Protein AF-A0A642UDI9-F1 (afdb_monomer_lite)

Radius of gyration: 22.49 Å; chains: 1; bounding box: 49×36×68 Å

Secondary structure (DSSP, 8-state):
---HHHHHHHHHHHHHHHHSHHHHHHHHT-SSHHHHHHHHHHHHHHHHHHHHHHHHHHH-----HHHHHHHHHHHHHT-TTS-HHHHHHHHHHHHHHHHHHHHHHHHHHHHHHHHHH---HHHHHHHHHHHHHHHHHHHHHHHHHHHHHHHT-TT--HHHHHHHHHHHHHHHHHHHHHHHHHHHHHHHHHHHHHHT-SS-HHHHHHHHHHHHHHHHHH-GGGHHHHTTS---

Foldseek 3Di:
DDDPVVVVVLVVLLVLLCPDPLNVVLLVPDDDPVQSVLLSVLLSVLSVLLVVVVVCLVPDPQPDLLNLLVVLLVVQVPDPQFDPVLSVLSVVLSVVLVVLVVVLVVLLVVLLVVLVVDPDPVVNLVSLVVNVVVSLVSLVVSLVSSLVSVVPGPPDDPVSNVVSVVSSVSNNCGNVVVLVVSLVVSVVVLCVSCVPDPDPSVSSVSSLVSSLVSVCVVDVVSSNSSSSRPPD

Structure (mmCIF, N/CA/C/O backbone):
data_AF-A0A642UDI9-F1
#
_entry.id   AF-A0A642UDI9-F1
#
loop_
_atom_site.group_PDB
_atom_site.id
_atom_site.type_symbol
_atom_site.label_atom_id
_atom_site.label_alt_id
_atom_site.label_comp_id
_atom_site.label_asym_id
_atom_site.label_entity_id
_atom_site.label_seq_id
_atom_site.pdbx_PDB_ins_code
_atom_site.Cartn_x
_atom_site.Cartn_y
_atom_site.Cartn_z
_atom_site.occupancy
_atom_site.B_iso_or_equiv
_atom_site.auth_seq_id
_atom_site.auth_comp_id
_atom_site.auth_asym_id
_atom_site.auth_atom_id
_atom_site.pdbx_PDB_model_num
ATOM 1 N N . MET A 1 1 ? -10.604 20.502 -16.368 1.00 31.02 1 MET A N 1
ATOM 2 C CA . MET A 1 1 ? -9.529 21.416 -16.799 1.00 31.02 1 MET A CA 1
ATOM 3 C C . MET A 1 1 ? -8.329 21.028 -15.960 1.00 31.02 1 MET A C 1
ATOM 5 O O . MET A 1 1 ? -8.471 21.032 -14.749 1.00 31.02 1 MET A O 1
ATOM 9 N N . SER A 1 2 ? -7.263 20.523 -16.577 1.00 31.23 2 SER A N 1
ATOM 10 C CA . SER A 1 2 ? -6.043 20.100 -15.875 1.00 31.23 2 SER A CA 1
ATOM 11 C C . SER A 1 2 ? -5.094 21.294 -15.820 1.00 31.23 2 SER A C 1
ATOM 13 O O . SER A 1 2 ? -4.893 21.930 -16.856 1.00 31.23 2 SER A O 1
ATOM 15 N N . ASP A 1 3 ? -4.584 21.627 -14.636 1.00 29.89 3 ASP A N 1
ATOM 16 C CA . ASP A 1 3 ? -3.747 22.808 -14.431 1.00 29.89 3 ASP A CA 1
ATOM 17 C C . ASP A 1 3 ? -2.405 22.704 -15.189 1.00 29.89 3 ASP A C 1
ATOM 19 O O . ASP A 1 3 ? -1.786 21.638 -15.228 1.00 29.89 3 ASP A O 1
ATOM 23 N N . PRO A 1 4 ? -1.934 23.799 -15.814 1.00 33.69 4 PRO A N 1
ATOM 24 C CA . PRO A 1 4 ? -0.726 23.805 -16.642 1.00 33.69 4 PRO A CA 1
ATOM 25 C C . PRO A 1 4 ? 0.580 23.651 -15.842 1.00 33.69 4 PRO A C 1
ATOM 27 O O . PRO A 1 4 ? 1.592 23.258 -16.424 1.00 33.69 4 PRO A O 1
ATOM 30 N N . GLU A 1 5 ? 0.577 23.896 -14.529 1.00 33.84 5 GLU A N 1
ATOM 31 C CA . GLU A 1 5 ? 1.774 23.775 -13.678 1.00 33.84 5 GLU A CA 1
ATOM 32 C C . GLU A 1 5 ? 2.182 22.313 -13.415 1.00 33.84 5 GLU A C 1
ATOM 34 O O . GLU A 1 5 ? 3.372 22.011 -13.332 1.00 33.84 5 GLU A O 1
ATOM 39 N N . ASP A 1 6 ? 1.222 21.385 -13.420 1.00 40.16 6 ASP A N 1
ATOM 40 C CA . ASP A 1 6 ? 1.450 19.950 -13.185 1.00 40.16 6 ASP A CA 1
ATOM 41 C C . ASP A 1 6 ? 2.165 19.273 -14.375 1.00 40.16 6 ASP A C 1
ATOM 43 O O . ASP A 1 6 ? 2.941 18.323 -14.248 1.00 40.16 6 ASP A O 1
ATOM 47 N N . SER A 1 7 ? 1.967 19.826 -15.576 1.00 38.44 7 SER A N 1
ATOM 48 C CA . SER A 1 7 ? 2.579 19.320 -16.807 1.00 38.44 7 SER A CA 1
ATOM 49 C C . SER A 1 7 ? 4.089 19.594 -16.895 1.00 38.44 7 SER A C 1
ATOM 51 O O . SER A 1 7 ? 4.820 18.806 -17.493 1.00 38.44 7 SER A O 1
ATOM 53 N N . GLY A 1 8 ? 4.586 20.664 -16.263 1.00 36.41 8 GLY A N 1
ATOM 54 C CA . GLY A 1 8 ? 5.998 21.062 -16.333 1.00 36.41 8 GLY A CA 1
ATOM 55 C C . GLY A 1 8 ? 6.935 20.159 -15.523 1.00 36.41 8 GLY A C 1
ATOM 56 O O . GLY A 1 8 ? 8.040 19.846 -15.971 1.00 36.41 8 GLY A O 1
ATOM 57 N N . VAL A 1 9 ? 6.481 19.685 -14.359 1.00 45.06 9 VAL A N 1
ATOM 58 C CA . VAL A 1 9 ? 7.252 18.784 -13.483 1.00 45.06 9 VAL A CA 1
ATOM 59 C C . VAL A 1 9 ? 7.288 17.362 -14.055 1.00 45.06 9 VAL A C 1
ATOM 61 O O . VAL A 1 9 ? 8.350 16.737 -14.093 1.00 45.06 9 VAL A O 1
ATOM 64 N N . LEU A 1 10 ? 6.165 16.884 -14.604 1.00 46.41 10 LEU A N 1
ATOM 65 C CA . LEU A 1 10 ? 6.051 15.570 -15.252 1.00 46.41 10 LEU A CA 1
ATOM 66 C C . LEU A 1 10 ? 6.920 15.446 -16.518 1.00 46.41 10 LEU A C 1
ATOM 68 O O . LEU A 1 10 ? 7.561 14.414 -16.746 1.00 46.41 10 LEU A O 1
ATOM 72 N N . VAL A 1 11 ? 6.987 16.509 -17.327 1.00 51.88 11 VAL A N 1
ATOM 73 C CA . VAL A 1 11 ? 7.859 16.579 -18.515 1.00 51.88 11 VAL A CA 1
ATOM 74 C C . VAL A 1 11 ? 9.337 16.635 -18.110 1.00 51.88 11 VAL A C 1
ATOM 76 O O . VAL A 1 11 ? 10.177 16.005 -18.750 1.00 51.88 11 VAL A O 1
ATOM 79 N N . SER A 1 12 ? 9.661 17.314 -17.006 1.00 56.53 12 SER A N 1
ATOM 80 C CA . SER A 1 12 ? 11.024 17.378 -16.468 1.00 56.53 12 SER A CA 1
ATOM 81 C C . SER A 1 12 ? 11.513 16.008 -15.974 1.00 56.53 12 SER A C 1
ATOM 83 O O . SER A 1 12 ? 12.538 15.516 -16.442 1.00 56.53 12 SER A O 1
ATOM 85 N N . ALA A 1 13 ? 10.753 15.316 -15.121 1.00 57.09 13 ALA A N 1
ATOM 86 C CA . ALA A 1 13 ? 11.142 14.020 -14.550 1.00 57.09 13 ALA A CA 1
ATOM 87 C C . ALA A 1 13 ? 11.190 12.863 -15.567 1.00 57.09 13 ALA A C 1
ATOM 89 O O . ALA A 1 13 ? 12.112 12.044 -15.541 1.00 57.09 13 ALA A O 1
ATOM 90 N N . SER A 1 14 ? 10.259 12.824 -16.523 1.00 62.69 14 SER A N 1
ATOM 91 C CA . SER A 1 14 ? 10.334 11.875 -17.643 1.00 62.69 14 SER A CA 1
ATOM 92 C C . SER A 1 14 ? 11.561 12.129 -18.526 1.00 62.69 14 SER A C 1
ATOM 94 O O . SER A 1 14 ? 12.219 11.176 -18.950 1.00 62.69 14 SER A O 1
ATOM 96 N N . SER A 1 15 ? 11.945 13.395 -18.731 1.00 68.12 15 SER A N 1
ATOM 97 C CA . SER A 1 15 ? 13.178 13.735 -19.443 1.00 68.12 15 SER A CA 1
ATOM 98 C C . SER A 1 15 ? 14.439 13.269 -18.703 1.00 68.12 15 SER A C 1
ATOM 100 O O . SER A 1 15 ? 15.374 12.808 -19.355 1.00 68.12 15 SER A O 1
ATOM 102 N N . PHE A 1 16 ? 14.461 13.281 -17.364 1.00 72.88 16 PHE A N 1
ATOM 103 C CA . PHE A 1 16 ? 15.574 12.728 -16.575 1.00 72.88 16 PHE A CA 1
ATOM 104 C C . PHE A 1 16 ? 15.729 11.215 -16.769 1.00 72.88 16 PHE A C 1
ATOM 106 O O . PHE A 1 16 ? 16.846 10.738 -16.963 1.00 72.88 16 PHE A O 1
ATOM 113 N N . ILE A 1 17 ? 14.622 10.464 -16.789 1.00 74.31 17 ILE A N 1
ATOM 114 C CA . ILE A 1 17 ? 14.634 9.020 -17.078 1.00 74.31 17 ILE A CA 1
ATOM 115 C C . ILE A 1 17 ? 15.192 8.772 -18.478 1.00 74.31 17 ILE A C 1
ATOM 117 O O . ILE A 1 17 ? 16.127 7.984 -18.635 1.00 74.31 17 ILE A O 1
ATOM 121 N N . ILE A 1 18 ? 14.655 9.475 -19.480 1.00 80.06 18 ILE A N 1
ATOM 122 C CA . ILE A 1 18 ? 15.046 9.313 -20.884 1.00 80.06 18 ILE A CA 1
ATOM 123 C C . ILE A 1 18 ? 16.528 9.651 -21.073 1.00 80.06 18 ILE A C 1
ATOM 125 O O . ILE A 1 18 ? 17.233 8.931 -21.773 1.00 80.06 18 ILE A O 1
ATOM 129 N N . ASN A 1 19 ? 17.023 10.703 -20.423 1.00 80.62 19 ASN A N 1
ATOM 130 C CA . ASN A 1 19 ? 18.413 11.146 -20.531 1.00 80.62 19 ASN A CA 1
ATOM 131 C C . ASN A 1 19 ? 19.381 10.377 -19.617 1.00 80.62 19 ASN A C 1
ATOM 133 O O . ASN A 1 19 ? 20.588 10.619 -19.674 1.00 80.62 19 ASN A O 1
ATOM 137 N N . SER A 1 20 ? 18.893 9.450 -18.786 1.00 79.94 20 SER A N 1
ATOM 138 C CA . SER A 1 20 ? 19.757 8.687 -17.886 1.00 79.94 20 SER A CA 1
ATOM 139 C C . SER A 1 20 ? 20.728 7.781 -18.664 1.00 79.94 20 SER A C 1
ATOM 141 O O . SER A 1 20 ? 20.352 7.199 -19.690 1.00 79.94 20 SER A O 1
ATOM 143 N N . PRO A 1 21 ? 21.971 7.583 -18.180 1.00 78.69 21 PRO A N 1
ATOM 144 C CA . PRO A 1 21 ? 22.960 6.754 -18.872 1.00 78.69 21 PRO A CA 1
ATOM 145 C C . PRO A 1 21 ? 22.486 5.319 -19.135 1.00 78.69 21 PRO A C 1
ATOM 147 O O . PRO A 1 21 ? 22.788 4.742 -20.178 1.00 78.69 21 PRO A O 1
ATOM 150 N N . ASN A 1 22 ? 21.729 4.737 -18.202 1.00 78.06 22 ASN A N 1
ATOM 151 C CA . ASN A 1 22 ? 21.207 3.378 -18.341 1.00 78.06 22 ASN A CA 1
ATOM 152 C C . ASN A 1 22 ? 20.079 3.303 -19.378 1.00 78.06 22 ASN A C 1
ATOM 154 O O . ASN A 1 22 ? 20.021 2.338 -20.140 1.00 78.06 22 ASN A O 1
ATOM 158 N N . PHE A 1 23 ? 19.230 4.331 -19.472 1.00 84.50 23 PHE A N 1
ATOM 159 C CA . PHE A 1 23 ? 18.182 4.370 -20.488 1.00 84.50 23 PHE A CA 1
ATOM 160 C C . PHE A 1 23 ? 18.752 4.628 -21.887 1.00 84.50 23 PHE A C 1
ATOM 162 O O . PHE A 1 23 ? 18.333 3.989 -22.847 1.00 84.50 23 PHE A O 1
ATOM 169 N N . GLN A 1 24 ? 19.775 5.476 -22.014 1.00 88.69 24 GLN A N 1
ATOM 170 C CA . GLN A 1 24 ? 20.475 5.681 -23.288 1.00 88.69 24 GLN A CA 1
ATOM 171 C C . GLN A 1 24 ? 21.124 4.383 -23.796 1.00 88.69 24 GLN A C 1
ATOM 173 O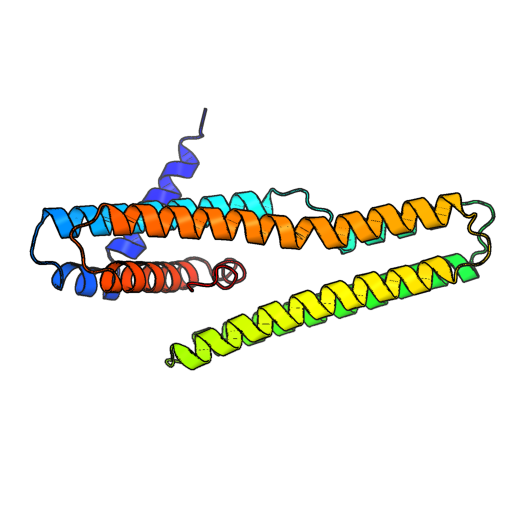 O . GLN A 1 24 ? 20.915 4.003 -24.948 1.00 88.69 24 GLN A O 1
ATOM 178 N N . LYS A 1 25 ? 21.783 3.619 -22.912 1.00 87.50 25 LYS A N 1
ATOM 179 C CA . LYS A 1 25 ? 22.292 2.271 -23.235 1.00 87.50 25 LYS A CA 1
ATOM 180 C C . LYS A 1 25 ? 21.188 1.303 -23.659 1.00 87.50 25 LYS A C 1
ATOM 182 O O . LYS A 1 25 ? 21.435 0.421 -24.475 1.00 87.50 25 LYS A O 1
ATOM 187 N N . LEU A 1 26 ? 19.979 1.425 -23.109 1.00 86.62 26 LEU A N 1
ATOM 188 C CA . LEU A 1 26 ? 18.833 0.627 -23.545 1.00 86.62 26 LEU A CA 1
ATOM 189 C C . LEU A 1 26 ? 18.389 1.016 -24.963 1.00 86.62 26 LEU A C 1
ATOM 191 O O . LEU A 1 26 ? 18.153 0.131 -25.783 1.00 86.62 26 LEU A O 1
ATOM 195 N N . LEU A 1 27 ? 18.326 2.314 -25.276 1.00 90.44 27 LEU A N 1
ATOM 196 C CA . LEU A 1 27 ? 17.969 2.805 -26.613 1.00 90.44 27 LEU A CA 1
ATOM 197 C C . LEU A 1 27 ? 18.984 2.387 -27.685 1.00 90.44 27 LEU A C 1
ATOM 199 O O . LEU A 1 27 ? 18.602 2.155 -28.831 1.00 90.44 27 LEU A O 1
ATOM 203 N N . GLU A 1 28 ? 20.262 2.259 -27.331 1.00 91.19 28 GLU A N 1
ATOM 204 C CA . GLU A 1 28 ? 21.310 1.756 -28.228 1.00 91.19 28 GLU A CA 1
ATOM 205 C C . GLU A 1 28 ? 21.087 0.300 -28.664 1.00 91.19 28 GLU A C 1
ATOM 207 O O . GLU A 1 28 ? 21.493 -0.063 -29.766 1.00 91.19 28 GLU A O 1
ATOM 212 N N . LYS A 1 29 ? 20.394 -0.514 -27.852 1.00 90.31 29 LYS A N 1
ATOM 213 C CA . LYS A 1 29 ? 20.064 -1.918 -28.167 1.00 90.31 29 LYS A CA 1
ATOM 214 C C . LYS A 1 29 ? 18.906 -2.069 -29.162 1.00 90.31 29 LYS A C 1
ATOM 216 O O . LYS A 1 29 ? 18.574 -3.199 -29.514 1.00 90.31 29 LYS A O 1
ATOM 221 N N . LEU A 1 30 ? 18.245 -0.976 -29.549 1.00 91.00 30 LEU A N 1
ATOM 222 C CA . LEU A 1 30 ? 17.084 -0.989 -30.440 1.00 91.00 30 LEU A CA 1
ATOM 223 C C . LEU A 1 30 ? 17.504 -0.676 -31.880 1.00 91.00 30 LEU A C 1
ATOM 225 O O . LEU A 1 30 ? 18.186 0.314 -32.145 1.00 91.00 30 LEU A O 1
ATOM 229 N N . ASP A 1 31 ? 17.056 -1.493 -32.827 1.00 89.00 31 ASP A N 1
ATOM 230 C CA . ASP A 1 31 ? 17.574 -1.498 -34.201 1.00 89.00 31 ASP A CA 1
ATOM 231 C C . ASP A 1 31 ? 17.066 -0.323 -35.047 1.00 89.00 31 ASP A C 1
ATOM 233 O O . ASP A 1 31 ? 17.732 0.113 -35.984 1.00 89.00 31 ASP A O 1
ATOM 237 N N . THR A 1 32 ? 15.889 0.216 -34.718 1.00 91.69 32 THR A N 1
ATOM 238 C CA . THR A 1 32 ? 15.212 1.240 -35.531 1.00 91.69 32 THR A CA 1
ATOM 239 C C . THR A 1 32 ? 14.910 2.509 -34.745 1.00 91.69 32 THR A C 1
ATOM 241 O O . THR A 1 32 ? 14.804 2.506 -33.515 1.00 91.69 32 THR A O 1
ATOM 244 N N . LYS A 1 33 ? 14.758 3.624 -35.466 1.00 89.81 33 LYS A N 1
ATOM 245 C CA . LYS A 1 33 ? 14.370 4.908 -34.872 1.00 89.81 33 LYS A CA 1
ATOM 246 C C . LYS A 1 33 ? 12.960 4.830 -34.289 1.00 89.81 33 LYS A C 1
ATOM 248 O O . LYS A 1 33 ? 12.716 5.378 -33.219 1.00 89.81 33 LYS A O 1
ATOM 253 N N . GLU A 1 34 ? 12.072 4.106 -34.958 1.00 90.56 34 GLU A N 1
ATOM 254 C CA . GLU A 1 34 ? 10.688 3.879 -34.558 1.00 90.56 34 GLU A CA 1
ATOM 255 C C . GLU A 1 34 ? 10.625 3.129 -33.220 1.00 90.56 34 GLU A C 1
ATOM 257 O O . GLU A 1 34 ? 9.948 3.583 -32.303 1.00 90.56 34 GLU A O 1
ATOM 262 N N . GLN A 1 35 ? 11.416 2.062 -33.047 1.00 90.69 35 GLN A N 1
ATOM 263 C CA . GLN A 1 35 ? 11.511 1.347 -31.766 1.00 90.69 35 GLN A CA 1
ATOM 264 C C . GLN A 1 35 ? 12.056 2.236 -30.641 1.00 90.69 35 GLN A C 1
ATOM 266 O O . GLN A 1 35 ? 11.578 2.174 -29.511 1.00 90.69 35 GLN A O 1
ATOM 271 N N . ARG A 1 36 ? 13.056 3.084 -30.923 1.00 91.75 36 ARG A N 1
ATOM 272 C CA . ARG A 1 36 ? 13.588 4.025 -29.921 1.00 91.75 36 ARG A CA 1
ATOM 273 C C . ARG A 1 36 ? 12.537 5.050 -29.507 1.00 91.75 36 ARG A C 1
ATOM 275 O O . ARG A 1 36 ? 12.404 5.324 -28.320 1.00 91.75 36 ARG A O 1
ATOM 282 N N . GLN A 1 37 ? 11.775 5.584 -30.461 1.00 89.81 37 GLN A N 1
ATOM 283 C CA . GLN A 1 37 ? 10.675 6.512 -30.185 1.00 89.81 37 GLN A CA 1
ATOM 284 C C . GLN A 1 37 ? 9.561 5.848 -29.371 1.00 89.81 37 GLN A C 1
ATOM 286 O O . GLN A 1 37 ? 9.093 6.424 -28.394 1.00 89.81 37 GLN A O 1
ATOM 291 N N . GLU A 1 38 ? 9.185 4.622 -29.724 1.00 90.38 38 GLU A N 1
ATOM 292 C CA . GLU A 1 38 ? 8.199 3.836 -28.985 1.00 90.38 38 GLU A CA 1
ATOM 293 C C . GLU A 1 38 ? 8.666 3.539 -27.550 1.00 90.38 38 GLU A C 1
ATOM 295 O O . GLU A 1 38 ? 7.888 3.681 -26.610 1.00 90.38 38 GLU A O 1
ATOM 300 N N . MET A 1 39 ? 9.950 3.220 -27.349 1.00 91.38 39 MET A N 1
ATOM 301 C CA . MET A 1 39 ? 10.522 2.996 -26.016 1.00 91.38 39 MET A CA 1
ATOM 302 C C . MET A 1 39 ? 10.572 4.277 -25.170 1.00 91.38 39 MET A C 1
ATOM 304 O O . MET A 1 39 ? 10.279 4.243 -23.975 1.00 91.38 39 MET A O 1
ATOM 308 N N . VAL A 1 40 ? 10.903 5.419 -25.780 1.00 89.81 40 VAL A N 1
ATOM 309 C CA . VAL A 1 40 ? 10.845 6.733 -25.120 1.00 89.81 40 VAL A CA 1
ATOM 310 C C . VAL A 1 40 ? 9.412 7.061 -24.695 1.00 89.81 40 VAL A C 1
ATOM 312 O O . VAL A 1 40 ? 9.188 7.436 -23.544 1.00 89.81 40 VAL A O 1
ATOM 315 N N . GLN A 1 41 ? 8.439 6.861 -25.589 1.00 88.62 41 GLN A N 1
ATOM 316 C CA . GLN A 1 41 ? 7.026 7.076 -25.279 1.00 88.62 41 GLN A CA 1
ATOM 317 C C . GLN A 1 41 ? 6.553 6.139 -24.164 1.00 88.62 41 GLN A C 1
ATOM 319 O O . GLN A 1 41 ? 5.867 6.571 -23.242 1.00 88.62 41 GLN A O 1
ATOM 324 N N . PHE A 1 42 ? 6.965 4.871 -24.202 1.00 89.44 42 PHE A N 1
ATOM 325 C CA . PHE A 1 42 ? 6.665 3.910 -23.150 1.00 89.44 42 PHE A CA 1
ATOM 326 C C . PHE A 1 42 ? 7.214 4.355 -21.789 1.00 89.44 42 PHE A C 1
ATOM 328 O O . PHE A 1 42 ? 6.484 4.306 -20.802 1.00 89.44 42 PHE A O 1
ATOM 335 N N . ALA A 1 43 ? 8.469 4.806 -21.716 1.00 85.00 43 ALA A N 1
ATOM 336 C CA . ALA A 1 43 ? 9.063 5.269 -20.463 1.00 85.00 43 ALA A CA 1
ATOM 337 C C . ALA A 1 43 ? 8.343 6.502 -19.901 1.00 85.00 43 ALA A C 1
ATOM 339 O O . ALA A 1 43 ? 8.072 6.555 -18.700 1.00 85.00 43 ALA A O 1
ATOM 340 N N . HIS A 1 44 ? 7.969 7.442 -20.773 1.00 85.38 44 HIS A N 1
ATOM 341 C CA . HIS A 1 44 ? 7.139 8.585 -20.406 1.00 85.38 44 HIS A CA 1
ATOM 342 C C . HIS A 1 44 ? 5.776 8.140 -19.851 1.00 85.38 44 HIS A C 1
ATOM 344 O O . HIS A 1 44 ? 5.414 8.503 -18.733 1.00 85.38 44 HIS A O 1
ATOM 350 N N . ASP A 1 45 ? 5.036 7.310 -20.587 1.00 85.62 45 ASP A N 1
ATOM 351 C CA . ASP A 1 45 ? 3.696 6.867 -20.187 1.00 85.62 45 ASP A CA 1
ATOM 352 C C . ASP A 1 45 ? 3.726 6.040 -18.901 1.00 85.62 45 ASP A C 1
ATOM 354 O O . ASP A 1 45 ? 2.865 6.190 -18.037 1.00 85.62 45 ASP A O 1
ATOM 358 N N . ASN A 1 46 ? 4.747 5.199 -18.746 1.00 83.50 46 ASN A N 1
ATOM 359 C CA . ASN A 1 46 ? 4.994 4.431 -17.536 1.00 83.50 46 ASN A CA 1
ATOM 360 C C . ASN A 1 46 ? 5.248 5.341 -16.327 1.00 83.50 46 ASN A C 1
ATOM 362 O O . ASN A 1 46 ? 4.722 5.083 -15.245 1.00 83.50 46 ASN A O 1
ATOM 366 N N . TYR A 1 47 ? 6.033 6.405 -16.501 1.00 80.25 47 TYR A N 1
ATOM 367 C CA . TYR A 1 47 ? 6.261 7.394 -15.453 1.00 80.25 47 TYR A CA 1
ATOM 368 C C . TYR A 1 47 ? 4.964 8.128 -15.085 1.00 80.25 47 TYR A C 1
ATOM 370 O O . TYR A 1 47 ? 4.589 8.144 -13.915 1.00 80.25 47 TYR A O 1
ATOM 378 N N . VAL A 1 48 ? 4.222 8.637 -16.075 1.00 80.50 48 VAL A N 1
ATOM 379 C CA . VAL A 1 48 ? 2.931 9.313 -15.853 1.00 80.50 48 VAL A CA 1
ATOM 380 C C . VAL A 1 48 ? 1.934 8.392 -15.151 1.00 80.50 48 VAL A C 1
ATOM 382 O O . VAL A 1 48 ? 1.250 8.822 -14.223 1.00 80.50 48 VAL A O 1
ATOM 385 N N . TYR A 1 49 ? 1.862 7.118 -15.550 1.00 80.75 49 TYR A N 1
ATOM 386 C CA . TYR A 1 49 ? 1.009 6.138 -14.883 1.00 80.75 49 TYR A CA 1
ATOM 387 C C . TYR A 1 49 ? 1.413 5.969 -13.417 1.00 80.75 49 TYR A C 1
ATOM 389 O O . TYR A 1 49 ? 0.550 5.990 -12.545 1.00 80.75 49 TYR A O 1
ATOM 397 N N . LYS A 1 50 ? 2.713 5.825 -13.126 1.00 74.25 50 LYS A N 1
ATOM 398 C CA . LYS A 1 50 ? 3.209 5.676 -11.751 1.00 74.25 50 LYS A CA 1
ATOM 399 C C . LYS A 1 50 ? 2.898 6.898 -10.889 1.00 74.25 50 LYS A C 1
ATOM 401 O O . LYS A 1 50 ? 2.439 6.708 -9.767 1.00 74.25 50 LYS A O 1
ATOM 406 N N . VAL A 1 51 ? 3.076 8.115 -11.405 1.00 72.44 51 VAL A N 1
ATOM 407 C CA . VAL A 1 51 ? 2.735 9.343 -10.667 1.00 72.44 51 VAL A CA 1
ATOM 408 C C . VAL A 1 51 ? 1.233 9.416 -10.398 1.00 72.44 51 VAL A C 1
ATOM 410 O O . VAL A 1 51 ? 0.825 9.560 -9.250 1.00 72.44 51 VAL A O 1
ATOM 413 N N . ARG A 1 52 ? 0.392 9.181 -11.413 1.00 75.69 52 ARG A N 1
ATOM 414 C CA . ARG A 1 52 ? -1.068 9.131 -11.224 1.00 75.69 52 ARG A CA 1
ATOM 415 C C . ARG A 1 52 ? -1.491 8.048 -10.247 1.00 75.69 52 ARG A C 1
ATOM 417 O O . ARG A 1 52 ? -2.404 8.261 -9.457 1.00 75.69 52 ARG A O 1
ATOM 424 N N . PHE A 1 53 ? -0.858 6.880 -10.290 1.00 72.00 53 PHE A N 1
ATOM 425 C CA . PHE A 1 53 ? -1.112 5.809 -9.334 1.00 72.00 53 PHE A CA 1
ATOM 426 C C . PHE A 1 53 ? -0.765 6.264 -7.914 1.00 72.00 53 PHE A C 1
ATOM 428 O O . PHE A 1 53 ? -1.586 6.101 -7.016 1.00 72.00 53 PHE A O 1
ATOM 435 N N . GLN A 1 54 ? 0.392 6.902 -7.717 1.00 65.75 54 GLN A N 1
ATOM 436 C CA . GLN A 1 54 ? 0.789 7.461 -6.423 1.00 65.75 54 GLN A CA 1
ATOM 437 C C . GLN A 1 54 ? -0.200 8.517 -5.929 1.00 65.75 54 GLN A C 1
ATOM 439 O O . GLN A 1 54 ? -0.613 8.462 -4.775 1.00 65.75 54 GLN A O 1
ATOM 444 N N . GLU A 1 55 ? -0.625 9.440 -6.787 1.00 68.25 55 GLU A N 1
ATOM 445 C CA . GLU A 1 55 ? -1.649 10.436 -6.464 1.00 68.25 55 GLU A CA 1
ATOM 446 C C . GLU A 1 55 ? -2.988 9.786 -6.141 1.00 68.25 55 GLU A C 1
ATOM 448 O O . GLU A 1 55 ? -3.633 10.167 -5.174 1.00 68.25 55 GLU A O 1
ATOM 453 N N . THR A 1 56 ? -3.401 8.772 -6.901 1.00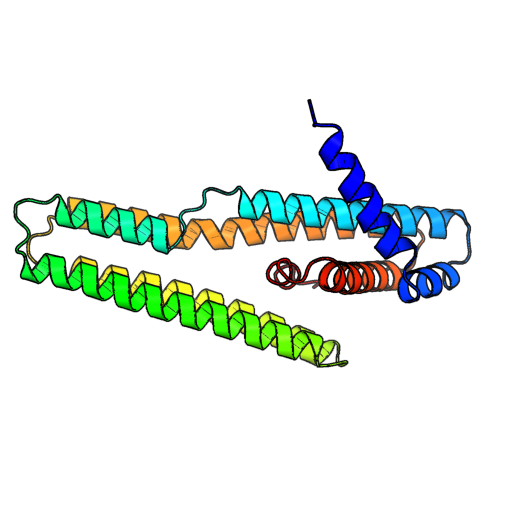 66.69 56 THR A N 1
ATOM 454 C CA . THR A 1 56 ? -4.661 8.064 -6.654 1.00 66.69 56 THR A CA 1
ATOM 455 C C . THR A 1 56 ? -4.600 7.324 -5.322 1.00 66.69 56 THR A C 1
ATOM 457 O O . THR A 1 56 ? -5.566 7.374 -4.573 1.00 66.69 56 THR A O 1
ATOM 460 N N . VAL A 1 57 ? -3.469 6.698 -4.976 1.00 62.47 57 VAL A N 1
ATOM 461 C CA . VAL A 1 57 ? -3.269 6.071 -3.660 1.00 62.47 57 VAL A CA 1
ATOM 462 C C . VAL A 1 57 ? -3.251 7.121 -2.544 1.00 62.47 57 VAL A C 1
ATOM 464 O O . VAL A 1 57 ? -3.923 6.930 -1.538 1.00 62.47 57 VAL A O 1
ATOM 467 N N . ARG A 1 58 ? -2.539 8.245 -2.720 1.00 60.12 58 ARG A N 1
ATOM 468 C CA . ARG A 1 58 ? -2.468 9.348 -1.739 1.00 60.12 58 ARG A CA 1
ATOM 469 C C . ARG A 1 58 ? -3.826 10.023 -1.517 1.00 60.12 58 ARG A C 1
ATOM 471 O O . ARG A 1 58 ? -4.156 10.366 -0.388 1.00 60.12 58 ARG A O 1
ATOM 478 N N . ASN A 1 59 ? -4.603 10.203 -2.583 1.00 58.31 59 ASN A N 1
ATOM 479 C CA . ASN A 1 59 ? -5.910 10.862 -2.566 1.00 58.31 59 ASN A CA 1
ATOM 480 C C . ASN A 1 59 ? -7.054 9.904 -2.231 1.00 58.31 59 ASN A C 1
ATOM 482 O O . ASN A 1 59 ? -8.183 10.351 -2.007 1.00 58.31 59 ASN A O 1
ATOM 486 N N . LYS A 1 60 ? -6.801 8.590 -2.199 1.00 60.25 60 LYS A N 1
ATOM 487 C CA . LYS A 1 60 ? -7.815 7.644 -1.769 1.00 60.25 60 LYS A CA 1
ATOM 488 C C . LYS A 1 60 ? -8.048 7.828 -0.279 1.00 60.25 60 LYS A C 1
ATOM 490 O O . LYS A 1 60 ? -7.216 7.494 0.556 1.00 60.25 60 LYS A O 1
ATOM 495 N N . THR A 1 61 ? -9.239 8.316 0.039 1.00 52.50 61 THR A N 1
ATOM 496 C CA . THR A 1 61 ? -9.846 8.292 1.373 1.00 52.50 61 THR A CA 1
ATOM 497 C C . THR A 1 61 ? -10.271 6.867 1.716 1.00 52.50 61 THR A C 1
ATOM 499 O O . THR A 1 61 ? -11.426 6.600 2.042 1.00 52.50 61 THR A O 1
ATOM 502 N N . ASP A 1 62 ? -9.350 5.912 1.583 1.00 54.91 62 ASP A N 1
ATOM 503 C CA . ASP A 1 62 ? -9.589 4.601 2.159 1.00 54.91 62 ASP A CA 1
ATOM 504 C C . ASP A 1 62 ? -9.708 4.748 3.674 1.00 54.91 62 ASP A C 1
ATOM 506 O O . ASP A 1 62 ? -9.105 5.660 4.252 1.00 54.91 62 ASP A O 1
ATOM 510 N N . PRO A 1 63 ? -10.470 3.860 4.332 1.00 58.62 63 PRO A N 1
ATOM 511 C CA . PRO A 1 63 ? -10.372 3.713 5.769 1.00 58.62 63 PRO A CA 1
ATOM 512 C C . PRO A 1 63 ? -8.903 3.417 6.081 1.00 58.62 63 PRO A C 1
ATOM 514 O O . PRO A 1 63 ? -8.406 2.323 5.830 1.00 58.62 63 PRO A O 1
ATOM 517 N N . ASP A 1 64 ? -8.175 4.425 6.546 1.00 72.69 64 ASP A N 1
ATOM 518 C CA . ASP A 1 64 ? -6.865 4.225 7.139 1.00 72.69 64 ASP A CA 1
ATOM 519 C C . ASP A 1 64 ? -7.070 3.546 8.495 1.00 72.69 64 ASP A C 1
ATOM 521 O O . ASP A 1 64 ? -8.089 3.766 9.168 1.00 72.69 64 ASP A O 1
ATOM 525 N N . ILE A 1 65 ? -6.110 2.709 8.893 1.00 75.38 65 ILE A N 1
ATOM 526 C CA . ILE A 1 65 ? -6.174 1.987 10.163 1.00 75.38 65 ILE A CA 1
ATOM 527 C C . ILE A 1 65 ? -6.354 3.005 11.291 1.00 75.38 65 ILE A C 1
ATOM 529 O O . ILE A 1 65 ? -7.310 2.894 12.052 1.00 75.38 65 ILE A O 1
ATOM 533 N N . MET A 1 66 ? -5.546 4.068 11.347 1.00 79.31 66 MET A N 1
ATOM 534 C CA . MET A 1 66 ? -5.653 5.054 12.425 1.00 79.31 66 MET A CA 1
ATOM 535 C C . MET A 1 66 ? -6.962 5.827 12.374 1.00 79.31 66 MET A C 1
ATOM 537 O O . MET A 1 66 ? -7.609 5.964 13.407 1.00 79.31 66 MET A O 1
ATOM 541 N N . SER A 1 67 ? -7.405 6.271 11.196 1.00 81.12 67 SER A N 1
ATOM 542 C CA . SER A 1 67 ? -8.695 6.968 11.059 1.00 81.12 67 SER A CA 1
ATOM 543 C C . SER A 1 67 ? -9.878 6.112 11.540 1.00 81.12 67 SER A C 1
ATOM 545 O O . SER A 1 67 ? -10.752 6.581 12.283 1.00 81.12 67 SER A O 1
ATOM 547 N N . THR A 1 68 ? -9.874 4.826 11.181 1.00 83.94 68 THR A N 1
ATOM 548 C CA . THR A 1 68 ? -10.890 3.861 11.614 1.00 83.94 68 THR A CA 1
ATOM 549 C C . THR A 1 68 ? -10.829 3.668 13.127 1.00 83.94 68 THR A C 1
ATOM 551 O O . THR A 1 68 ? -11.852 3.774 13.802 1.00 83.94 68 THR A O 1
ATOM 554 N N . LEU A 1 69 ? -9.634 3.476 13.689 1.00 82.88 69 LEU A N 1
ATOM 555 C CA . LEU A 1 69 ? -9.443 3.320 15.131 1.00 82.88 69 LEU A CA 1
ATOM 556 C C . LEU A 1 69 ? -9.846 4.569 15.918 1.00 82.88 69 LEU A C 1
ATOM 558 O O . LEU A 1 69 ? -10.527 4.448 16.934 1.00 82.88 69 LEU A O 1
ATOM 562 N N . THR A 1 70 ? -9.508 5.769 15.440 1.00 85.44 70 THR A N 1
ATOM 563 C CA . THR A 1 70 ? -9.950 7.036 16.037 1.00 85.44 70 THR A CA 1
ATOM 564 C C . THR A 1 70 ? -11.475 7.115 16.064 1.00 85.44 70 THR A C 1
ATOM 566 O O . THR A 1 70 ? -12.050 7.459 17.098 1.00 85.44 70 THR A O 1
ATOM 569 N N . THR A 1 71 ? -12.138 6.740 14.966 1.00 87.69 71 THR A N 1
ATOM 570 C CA . THR A 1 71 ? -13.606 6.714 14.877 1.00 87.69 71 THR A CA 1
ATOM 571 C C . THR A 1 71 ? -14.208 5.748 15.900 1.00 87.69 71 THR A C 1
ATOM 573 O O . THR A 1 71 ? -15.162 6.099 16.594 1.00 87.69 71 THR A O 1
ATOM 576 N N . LEU A 1 72 ? -13.632 4.552 16.049 1.00 88.06 72 LEU A N 1
ATOM 577 C CA . LEU A 1 72 ? -14.091 3.556 17.021 1.00 88.06 72 LEU A CA 1
ATOM 578 C C . LEU A 1 72 ? -13.889 4.024 18.468 1.00 88.06 72 LEU A C 1
ATOM 580 O O . LEU A 1 72 ? -14.805 3.906 19.280 1.00 88.06 72 LEU A O 1
ATOM 584 N N . VAL A 1 73 ? -12.734 4.617 18.789 1.00 87.69 73 VAL A N 1
ATOM 585 C CA . VAL A 1 73 ? -12.460 5.203 20.113 1.00 87.69 73 VAL A CA 1
ATOM 586 C C . VAL A 1 73 ? -13.477 6.299 20.439 1.00 87.69 73 VAL A C 1
ATOM 588 O O . VAL A 1 73 ? -14.049 6.310 21.530 1.00 87.69 73 VAL A O 1
ATOM 591 N N . GLN A 1 74 ? -13.737 7.212 19.499 1.00 88.31 74 GLN A N 1
ATOM 592 C CA . GLN A 1 74 ? -14.719 8.288 19.672 1.00 88.31 74 GLN A CA 1
ATOM 593 C C . GLN A 1 74 ? -16.134 7.739 19.872 1.00 88.31 74 GLN A C 1
ATOM 595 O O . GLN A 1 74 ? -16.845 8.190 20.772 1.00 88.31 74 GLN A O 1
ATOM 600 N N . TYR A 1 75 ? -16.521 6.736 19.082 1.00 88.69 75 TYR A N 1
ATOM 601 C CA . TYR A 1 75 ? -17.813 6.070 19.198 1.00 88.69 75 TYR A CA 1
ATOM 602 C C . TYR A 1 75 ? -18.001 5.425 20.577 1.00 88.69 75 TYR A C 1
ATOM 604 O O . TYR A 1 75 ? -18.983 5.712 21.261 1.00 88.69 75 TYR A O 1
ATOM 612 N N . VAL A 1 76 ? -17.030 4.623 21.029 1.00 86.81 76 VAL A N 1
ATOM 613 C CA . VAL A 1 76 ? -17.058 3.961 22.344 1.00 86.81 76 VAL A CA 1
ATOM 614 C C . VAL A 1 76 ? -17.115 4.987 23.481 1.00 86.81 76 VAL A C 1
ATOM 616 O O . VAL A 1 76 ? -17.923 4.852 24.402 1.00 86.81 76 VAL A O 1
ATOM 619 N N . ASN A 1 77 ? -16.319 6.056 23.403 1.00 86.06 77 ASN A N 1
ATOM 620 C CA . ASN A 1 77 ? -16.316 7.129 24.402 1.00 86.06 77 ASN A CA 1
ATOM 621 C C . ASN A 1 77 ? -17.646 7.893 24.477 1.00 86.06 77 ASN A C 1
ATOM 623 O O . ASN A 1 77 ? -17.999 8.398 25.546 1.00 86.06 77 ASN A O 1
ATOM 627 N N . GLY A 1 78 ? -18.393 7.952 23.371 1.00 86.06 78 GLY A N 1
ATOM 628 C CA . GLY A 1 78 ? -19.714 8.571 23.296 1.00 86.06 78 GLY A CA 1
ATOM 629 C C . GLY A 1 78 ? -20.828 7.774 23.981 1.00 86.06 78 GLY A C 1
ATOM 630 O O . GLY A 1 78 ? -21.912 8.316 24.190 1.00 86.06 78 GLY A O 1
ATOM 631 N N . ILE A 1 79 ? -20.594 6.512 24.365 1.00 88.56 79 ILE A N 1
ATOM 632 C CA . ILE A 1 79 ? -21.621 5.659 24.977 1.00 88.56 79 ILE A CA 1
ATOM 633 C C . ILE A 1 79 ? -21.696 5.928 26.496 1.00 88.56 79 ILE A C 1
ATOM 635 O O . ILE A 1 79 ? -20.753 5.614 27.235 1.00 88.56 79 ILE A O 1
ATOM 639 N N . PRO A 1 80 ? -22.832 6.436 27.027 1.00 83.31 80 PRO A N 1
ATOM 640 C CA . PRO A 1 80 ? -22.931 6.842 28.435 1.00 83.31 80 PRO A CA 1
ATOM 641 C C . PRO A 1 80 ? -22.791 5.694 29.442 1.00 83.31 80 PRO A C 1
ATOM 643 O O . PRO A 1 80 ? -22.364 5.911 30.569 1.00 83.31 80 PRO A O 1
ATOM 646 N N . LYS A 1 81 ? -23.159 4.468 29.045 1.00 85.06 81 LYS A N 1
ATOM 647 C CA . LYS A 1 81 ? -23.163 3.278 29.917 1.00 85.06 81 LYS A CA 1
ATOM 648 C C . LYS A 1 81 ? -21.794 2.604 30.059 1.00 85.06 81 LYS A C 1
ATOM 650 O O . LYS A 1 81 ? -21.662 1.695 30.875 1.00 85.06 81 LYS A O 1
ATOM 655 N N . ILE A 1 82 ? -20.798 3.020 29.277 1.00 86.94 82 ILE A N 1
ATOM 656 C CA . ILE A 1 82 ? -19.447 2.455 29.338 1.00 86.94 82 ILE A CA 1
ATOM 657 C C . ILE A 1 82 ? -18.660 3.174 30.425 1.00 86.94 82 ILE A C 1
ATOM 659 O O . ILE A 1 82 ? -18.536 4.401 30.407 1.00 86.94 82 ILE A O 1
ATOM 663 N N . LYS A 1 83 ? -18.125 2.393 31.363 1.00 88.75 83 LYS A N 1
ATOM 664 C CA . LYS A 1 83 ? -17.348 2.909 32.489 1.00 88.75 83 LYS A CA 1
ATOM 665 C C . LYS A 1 83 ? -15.975 3.435 32.038 1.00 88.75 83 LYS A C 1
ATOM 667 O O . LYS A 1 83 ? -15.460 2.976 31.017 1.00 88.75 83 LYS A O 1
ATOM 672 N N . PRO A 1 84 ? -15.350 4.357 32.790 1.00 87.81 84 PRO A N 1
ATOM 673 C CA . PRO A 1 84 ? -14.027 4.884 32.455 1.00 87.81 84 PRO A CA 1
ATOM 674 C C . PRO A 1 84 ? -12.949 3.809 32.269 1.00 87.81 84 PRO A C 1
ATOM 676 O O . PRO A 1 84 ? -12.122 3.938 31.370 1.00 87.81 84 PRO A O 1
ATOM 679 N N . GLU A 1 85 ? -12.975 2.730 33.057 1.00 89.00 85 GLU A N 1
ATOM 680 C CA . GLU A 1 85 ? -11.980 1.651 32.966 1.00 89.00 85 GLU A CA 1
ATOM 681 C C . GLU A 1 85 ? -12.086 0.896 31.635 1.00 89.00 85 GLU A C 1
ATOM 683 O O . GLU A 1 85 ? -11.086 0.530 31.026 1.00 89.00 85 GLU A O 1
ATOM 688 N N . GLU A 1 86 ? -13.309 0.716 31.144 1.00 87.62 86 GLU A N 1
ATOM 689 C CA . GLU A 1 86 ? -13.576 0.078 29.859 1.00 87.62 86 GLU A CA 1
ATOM 690 C C . GLU A 1 86 ? -13.183 0.981 28.678 1.00 87.62 86 GLU A C 1
ATOM 692 O O . GLU A 1 86 ? -12.643 0.510 27.679 1.00 87.62 86 GLU A O 1
ATOM 697 N N . ARG A 1 87 ? -13.364 2.302 28.814 1.00 84.81 87 ARG A N 1
ATOM 698 C CA . ARG A 1 87 ? -12.858 3.285 27.837 1.00 84.81 87 ARG A CA 1
ATOM 699 C C . ARG A 1 87 ? -11.329 3.282 27.773 1.00 84.81 87 ARG A C 1
ATOM 701 O O . ARG A 1 87 ? -10.759 3.412 26.692 1.00 84.81 87 ARG A O 1
ATOM 708 N N . ALA A 1 88 ? -10.663 3.090 28.913 1.00 86.81 88 ALA A N 1
ATOM 709 C CA . ALA A 1 88 ? -9.207 3.005 28.979 1.00 86.81 88 ALA A CA 1
ATOM 710 C C . ALA A 1 88 ? -8.653 1.784 28.222 1.00 86.81 88 ALA A C 1
ATOM 712 O O . ALA A 1 88 ? -7.603 1.901 27.595 1.00 86.81 88 ALA A O 1
ATOM 713 N N . LYS A 1 89 ? -9.373 0.650 28.191 1.00 85.88 89 LYS A N 1
ATOM 714 C CA . LYS A 1 89 ? -8.993 -0.515 27.366 1.00 85.88 89 LYS A CA 1
ATOM 715 C C . LYS A 1 89 ? -8.949 -0.170 25.876 1.00 85.88 89 LYS A C 1
ATOM 717 O O . LYS A 1 89 ? -8.018 -0.564 25.182 1.00 85.88 89 LYS A O 1
ATOM 722 N N . MET A 1 90 ? -9.914 0.619 25.399 1.00 82.25 90 MET A N 1
ATOM 723 C CA . MET A 1 90 ? -9.946 1.068 24.004 1.00 82.25 90 MET A CA 1
ATOM 724 C C . MET A 1 90 ? -8.788 2.024 23.682 1.00 82.25 90 MET A C 1
ATOM 726 O O . MET A 1 90 ? -8.171 1.924 22.623 1.00 82.25 90 MET A O 1
ATOM 730 N N . ALA A 1 91 ? -8.456 2.927 24.610 1.00 81.31 91 ALA A N 1
ATOM 731 C CA . ALA A 1 91 ? -7.302 3.813 24.472 1.00 81.31 91 ALA A CA 1
ATOM 732 C C . ALA A 1 91 ? -5.968 3.042 24.467 1.00 81.31 91 ALA A C 1
ATOM 734 O O . ALA A 1 91 ? -5.071 3.386 23.700 1.00 81.31 91 ALA A O 1
ATOM 735 N N . LEU A 1 92 ? -5.853 1.980 25.274 1.00 81.88 92 LEU A N 1
ATOM 736 C CA . LEU A 1 92 ? -4.693 1.087 25.267 1.00 81.88 92 LEU A CA 1
ATOM 737 C C . LEU A 1 92 ? -4.552 0.377 23.914 1.00 81.88 92 LEU A C 1
ATOM 739 O O . LEU A 1 92 ? -3.485 0.439 23.314 1.00 81.88 92 LEU A O 1
ATOM 743 N N . GLY A 1 93 ? -5.636 -0.205 23.390 1.00 80.88 93 GLY A N 1
ATOM 744 C CA . GLY A 1 93 ? -5.627 -0.843 22.068 1.00 80.88 93 GLY A CA 1
ATOM 745 C C . GLY A 1 93 ? -5.253 0.113 20.933 1.00 80.88 93 GLY A C 1
ATOM 746 O O . GLY A 1 93 ? -4.521 -0.261 20.021 1.00 80.88 93 GLY A O 1
ATOM 747 N N . TYR A 1 94 ? -5.698 1.371 21.013 1.00 84.69 94 TYR A N 1
ATOM 748 C CA . TYR A 1 94 ? -5.288 2.423 20.080 1.00 84.69 94 TYR A CA 1
ATOM 749 C C . TYR A 1 94 ? -3.781 2.711 20.155 1.00 84.69 94 TYR A C 1
ATOM 751 O O . TYR A 1 94 ? -3.124 2.813 19.121 1.00 84.69 94 TYR A O 1
ATOM 759 N N . ALA A 1 95 ? -3.222 2.823 21.364 1.00 85.00 95 ALA A N 1
ATOM 760 C CA . ALA A 1 95 ? -1.795 3.071 21.559 1.00 85.00 95 ALA A CA 1
ATOM 761 C C . ALA A 1 95 ? -0.928 1.895 21.071 1.00 85.00 95 ALA A C 1
ATOM 763 O O . ALA A 1 95 ? 0.079 2.115 20.400 1.00 85.00 95 ALA A O 1
ATOM 764 N N . GLU A 1 96 ? -1.342 0.657 21.354 1.00 84.19 96 GLU A N 1
ATOM 765 C CA . GLU A 1 96 ? -0.676 -0.559 20.868 1.00 84.19 96 GLU A CA 1
ATOM 766 C C . GLU A 1 96 ? -0.696 -0.631 19.333 1.00 84.19 96 GLU A C 1
ATOM 768 O O . GLU A 1 96 ? 0.342 -0.844 18.707 1.00 84.19 96 GLU A O 1
ATOM 773 N N . ALA A 1 97 ? -1.850 -0.370 18.707 1.00 84.12 97 ALA A N 1
ATOM 774 C CA . ALA A 1 97 ? -1.968 -0.327 17.251 1.00 84.12 97 ALA A CA 1
ATOM 775 C C . ALA A 1 97 ? -1.090 0.770 16.628 1.00 84.12 97 ALA A C 1
ATOM 777 O O . ALA A 1 97 ? -0.458 0.551 15.595 1.00 84.12 97 ALA A O 1
ATOM 778 N N . GLN A 1 98 ? -1.005 1.940 17.267 1.00 84.19 98 GLN A N 1
ATOM 779 C CA . GLN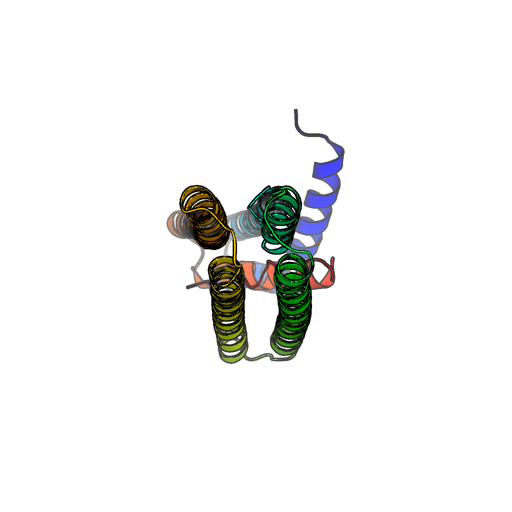 A 1 98 ? -0.127 3.017 16.820 1.00 84.19 98 GLN A CA 1
ATOM 780 C C . GLN A 1 98 ? 1.349 2.598 16.868 1.00 84.19 98 GLN A C 1
ATOM 782 O O . GLN A 1 98 ? 2.088 2.854 15.918 1.00 84.19 98 GLN A O 1
ATOM 787 N N . GLN A 1 99 ? 1.780 1.930 17.941 1.00 85.06 99 GLN A N 1
ATOM 788 C CA . GLN A 1 99 ? 3.148 1.429 18.066 1.00 85.06 99 GLN A CA 1
ATOM 789 C C . GLN A 1 99 ? 3.476 0.389 16.983 1.00 85.06 99 GLN A C 1
ATOM 791 O O . GLN A 1 99 ? 4.541 0.463 16.368 1.00 85.06 99 GLN A O 1
ATOM 796 N N . GLU A 1 100 ? 2.557 -0.540 16.714 1.00 84.75 100 GLU A N 1
ATOM 797 C CA . GLU A 1 100 ? 2.728 -1.559 15.672 1.00 84.75 100 GLU A CA 1
ATOM 798 C C . GLU A 1 100 ? 2.813 -0.930 14.273 1.00 84.75 100 GLU A C 1
ATOM 800 O O . GLU A 1 100 ? 3.654 -1.315 13.461 1.00 84.75 100 GLU A O 1
ATOM 805 N N . LEU A 1 101 ? 2.018 0.108 13.994 1.00 81.31 101 LEU A N 1
ATOM 806 C CA . LEU A 1 101 ? 2.091 0.834 12.724 1.00 81.31 101 LEU A CA 1
ATOM 807 C C . LEU A 1 101 ? 3.414 1.579 12.533 1.00 81.31 101 LEU A C 1
ATOM 809 O O . LEU A 1 101 ? 3.924 1.626 11.411 1.00 81.31 101 LEU A O 1
ATOM 813 N N . GLU A 1 102 ? 3.984 2.153 13.593 1.00 81.06 102 GLU A N 1
ATOM 814 C CA . GLU A 1 102 ? 5.313 2.770 13.525 1.00 81.06 102 GLU A CA 1
ATOM 815 C C . GLU A 1 102 ? 6.409 1.720 13.309 1.00 81.06 102 GLU A C 1
ATOM 817 O O . GLU A 1 102 ? 7.278 1.895 12.450 1.00 81.06 102 GLU A O 1
ATOM 822 N N . HIS A 1 103 ? 6.325 0.579 13.997 1.00 83.06 103 HIS A N 1
ATOM 823 C CA . HIS A 1 103 ? 7.221 -0.552 13.760 1.00 83.06 103 HIS A CA 1
ATOM 824 C C . HIS A 1 103 ? 7.129 -1.055 12.307 1.00 83.06 103 HIS A C 1
ATOM 826 O O . HIS A 1 103 ? 8.149 -1.247 11.640 1.00 83.06 103 HIS A O 1
ATOM 832 N N . ARG A 1 104 ? 5.911 -1.164 11.764 1.00 80.06 104 ARG A N 1
ATOM 833 C CA . ARG A 1 104 ? 5.649 -1.510 10.361 1.00 80.06 104 ARG A CA 1
ATOM 834 C C . ARG A 1 104 ? 6.299 -0.520 9.394 1.00 80.06 104 ARG A C 1
ATOM 836 O O . ARG A 1 104 ? 6.939 -0.947 8.433 1.00 80.06 104 ARG A O 1
ATOM 843 N N . LYS A 1 105 ? 6.169 0.792 9.632 1.00 75.94 105 LYS A N 1
ATOM 844 C CA . LYS A 1 105 ? 6.818 1.828 8.803 1.00 75.94 105 LYS A CA 1
ATOM 845 C C . LYS A 1 105 ? 8.335 1.662 8.794 1.00 75.94 105 LYS A C 1
ATOM 847 O O . LYS A 1 105 ? 8.942 1.718 7.723 1.00 75.94 105 LYS A O 1
ATOM 852 N N . GLN A 1 106 ? 8.935 1.414 9.958 1.00 79.25 106 GLN A N 1
ATOM 853 C CA . GLN A 1 106 ? 10.375 1.192 10.062 1.00 79.25 106 GLN A CA 1
ATOM 854 C C . GLN A 1 106 ? 10.806 -0.076 9.312 1.00 79.25 106 GLN A C 1
ATOM 856 O O . GLN A 1 106 ? 11.718 -0.014 8.495 1.00 79.25 106 GLN A O 1
ATOM 861 N N . MET A 1 107 ? 10.088 -1.192 9.475 1.00 81.50 107 MET A N 1
ATOM 862 C CA . MET A 1 107 ? 10.353 -2.440 8.747 1.00 81.50 107 MET A CA 1
ATOM 863 C C . MET A 1 107 ? 10.293 -2.253 7.221 1.00 81.50 107 MET A C 1
ATOM 865 O O . MET A 1 107 ? 11.133 -2.786 6.487 1.00 81.50 107 MET A O 1
ATOM 869 N N . VAL A 1 108 ? 9.303 -1.504 6.723 1.00 75.12 108 VAL A N 1
ATOM 870 C CA . VAL A 1 108 ? 9.199 -1.185 5.291 1.00 75.12 108 VAL A CA 1
ATOM 871 C C . VAL A 1 108 ? 10.407 -0.365 4.848 1.00 75.12 108 VAL A C 1
ATOM 873 O O . VAL A 1 108 ? 11.036 -0.713 3.852 1.00 75.12 108 VAL A O 1
ATOM 876 N N . LYS A 1 109 ? 10.786 0.671 5.604 1.00 70.94 109 LYS A N 1
ATOM 877 C CA . LYS A 1 109 ? 11.969 1.494 5.316 1.00 70.94 109 LYS A CA 1
ATOM 878 C C . LYS A 1 109 ? 13.260 0.668 5.278 1.00 70.94 109 LYS A C 1
ATOM 880 O O . LYS A 1 109 ? 14.064 0.832 4.358 1.00 70.94 109 LYS A O 1
ATOM 885 N N . ASP A 1 110 ? 13.435 -0.249 6.223 1.00 76.75 110 ASP A N 1
ATOM 886 C CA . ASP A 1 110 ? 14.602 -1.133 6.288 1.00 76.75 110 ASP A CA 1
ATOM 887 C C . ASP A 1 110 ? 14.643 -2.083 5.085 1.00 76.75 110 ASP A C 1
ATOM 889 O O . ASP A 1 110 ? 15.691 -2.273 4.468 1.00 76.75 110 ASP A O 1
ATOM 893 N N . THR A 1 111 ? 13.484 -2.615 4.683 1.00 72.81 111 THR A N 1
ATOM 894 C CA . THR A 1 111 ? 13.379 -3.475 3.496 1.00 72.81 111 THR A CA 1
ATOM 895 C C . THR A 1 111 ? 13.719 -2.705 2.222 1.00 72.81 111 THR A C 1
ATOM 897 O O . THR A 1 111 ? 14.479 -3.200 1.395 1.00 72.81 111 THR A O 1
ATOM 900 N N . LEU A 1 112 ? 13.205 -1.483 2.066 1.00 66.44 112 LEU A N 1
ATOM 901 C CA . LEU A 1 112 ? 13.525 -0.625 0.921 1.00 66.44 112 LEU A CA 1
ATOM 902 C C . LEU A 1 112 ? 15.026 -0.331 0.855 1.00 66.44 112 LEU A C 1
ATOM 904 O O . LEU A 1 112 ? 15.631 -0.436 -0.208 1.00 66.44 112 LEU A O 1
ATOM 908 N N . THR A 1 113 ? 15.639 -0.049 2.004 1.00 68.44 113 THR A N 1
ATOM 909 C CA . THR A 1 113 ? 17.088 0.164 2.111 1.00 68.44 113 THR A CA 1
ATOM 910 C C . THR A 1 113 ? 17.863 -1.084 1.676 1.00 68.44 113 THR A C 1
ATOM 912 O O . THR A 1 113 ? 18.785 -0.983 0.867 1.00 68.44 113 THR A O 1
ATOM 915 N N . ALA A 1 114 ? 17.460 -2.272 2.138 1.00 71.25 114 ALA A N 1
ATOM 916 C CA . ALA A 1 114 ? 18.083 -3.538 1.747 1.00 71.25 114 ALA A CA 1
ATOM 917 C C . ALA A 1 114 ? 17.903 -3.847 0.248 1.00 71.25 114 ALA A C 1
ATOM 919 O O . ALA A 1 114 ? 18.839 -4.296 -0.413 1.00 71.25 114 ALA A O 1
ATOM 920 N N . MET A 1 115 ? 16.723 -3.559 -0.309 1.00 69.06 115 MET A N 1
ATOM 921 C CA . MET A 1 115 ? 16.428 -3.731 -1.734 1.00 69.06 115 MET A CA 1
ATOM 922 C C . MET A 1 115 ? 17.309 -2.847 -2.622 1.00 69.06 115 MET A C 1
ATOM 924 O O . MET A 1 115 ? 17.755 -3.308 -3.674 1.00 69.06 115 MET A O 1
ATOM 928 N N . SER A 1 116 ? 17.560 -1.605 -2.203 1.00 62.56 116 SER A N 1
ATOM 929 C CA . SER A 1 116 ? 18.445 -0.673 -2.911 1.00 62.56 116 SER A CA 1
ATOM 930 C C . SER A 1 116 ? 19.924 -1.043 -2.776 1.00 62.56 116 SER A C 1
ATOM 932 O O . SER A 1 116 ? 20.707 -0.747 -3.673 1.00 62.56 116 SER A O 1
ATOM 934 N N . ALA A 1 117 ? 20.317 -1.699 -1.680 1.00 71.81 117 ALA A N 1
ATOM 935 C CA . ALA A 1 117 ? 21.701 -2.098 -1.432 1.00 71.81 117 ALA A CA 1
ATOM 936 C C . ALA A 1 117 ? 22.123 -3.376 -2.182 1.00 71.81 117 ALA A C 1
ATOM 938 O O . ALA A 1 117 ? 23.310 -3.550 -2.464 1.00 71.81 117 ALA A O 1
ATOM 939 N N . THR A 1 118 ? 21.186 -4.278 -2.502 1.00 69.56 118 THR A N 1
ATOM 940 C CA . THR A 1 118 ? 21.500 -5.502 -3.259 1.00 69.56 118 THR A CA 1
ATOM 941 C C . THR A 1 118 ? 21.461 -5.271 -4.769 1.00 69.56 118 THR A C 1
ATOM 943 O O . THR A 1 118 ? 20.539 -4.649 -5.301 1.00 69.56 118 THR A O 1
ATOM 946 N N . ASN A 1 119 ? 22.442 -5.833 -5.479 1.00 71.38 119 ASN A N 1
ATOM 947 C CA . ASN A 1 119 ? 22.490 -5.864 -6.944 1.00 71.38 119 ASN A CA 1
ATOM 948 C C . ASN A 1 119 ? 21.821 -7.119 -7.534 1.00 71.38 119 ASN A C 1
ATOM 950 O O . ASN A 1 119 ? 21.666 -7.212 -8.753 1.00 71.38 119 ASN A O 1
ATOM 954 N N . ASP A 1 120 ? 21.418 -8.087 -6.701 1.00 76.94 120 ASP A N 1
ATOM 955 C CA . ASP A 1 120 ? 20.722 -9.287 -7.161 1.00 76.94 120 ASP A CA 1
ATOM 956 C C . ASP A 1 120 ? 19.216 -9.023 -7.303 1.00 76.94 120 ASP A C 1
ATOM 958 O O . ASP A 1 120 ? 18.476 -8.835 -6.336 1.00 76.94 120 ASP A O 1
ATOM 962 N N . SER A 1 121 ? 18.743 -9.059 -8.549 1.00 59.88 121 SER A N 1
ATOM 963 C CA . SER A 1 121 ? 17.325 -8.920 -8.890 1.00 59.88 121 SER A CA 1
ATOM 964 C C . SER A 1 121 ? 16.415 -9.970 -8.231 1.00 59.88 121 SER A C 1
ATOM 966 O O . SER A 1 121 ? 15.256 -9.673 -7.929 1.00 59.88 121 SER A O 1
ATOM 968 N N . THR A 1 122 ? 16.918 -11.183 -7.979 1.00 71.00 122 THR A N 1
ATOM 969 C CA . THR A 1 122 ? 16.163 -12.268 -7.335 1.00 71.00 122 THR A CA 1
ATOM 970 C C . THR A 1 122 ? 15.990 -11.979 -5.853 1.00 71.00 122 THR A C 1
ATOM 972 O O . THR A 1 122 ? 14.870 -12.033 -5.342 1.00 71.00 122 THR A O 1
ATOM 975 N N . GLU A 1 123 ? 17.075 -11.603 -5.179 1.00 71.94 123 GLU A N 1
ATOM 976 C CA . GLU A 1 123 ? 17.064 -11.196 -3.775 1.00 71.94 123 GLU A CA 1
ATOM 977 C C . GLU A 1 123 ? 16.166 -9.971 -3.560 1.00 71.94 123 GLU A C 1
ATOM 979 O O . GLU A 1 123 ? 15.265 -10.003 -2.719 1.00 71.94 123 GLU A O 1
ATOM 984 N N . ARG A 1 124 ? 16.308 -8.937 -4.402 1.00 70.44 124 ARG A N 1
ATOM 985 C CA . ARG A 1 124 ? 15.460 -7.734 -4.381 1.00 70.44 124 ARG A CA 1
ATOM 986 C C . ARG A 1 124 ? 13.972 -8.087 -4.497 1.00 70.44 124 ARG A C 1
ATOM 988 O O . ARG A 1 124 ? 13.140 -7.541 -3.771 1.00 70.44 124 ARG A O 1
ATOM 995 N N . ARG A 1 125 ? 13.622 -9.038 -5.373 1.00 66.88 125 ARG A N 1
ATOM 996 C CA . ARG A 1 125 ? 12.241 -9.527 -5.545 1.00 66.88 125 ARG A CA 1
ATOM 997 C C . ARG A 1 125 ? 11.735 -10.283 -4.315 1.00 66.88 125 ARG A C 1
ATOM 999 O O . ARG A 1 125 ? 10.568 -10.123 -3.955 1.00 66.88 125 ARG A O 1
ATOM 1006 N N . CYS A 1 126 ? 12.570 -11.115 -3.698 1.00 71.75 126 CYS A N 1
ATOM 1007 C CA . CYS A 1 126 ? 12.217 -11.847 -2.481 1.00 71.75 126 CYS A CA 1
ATOM 1008 C C . CYS A 1 126 ? 11.962 -10.892 -1.311 1.00 71.75 126 CYS A C 1
ATOM 1010 O O . CYS A 1 126 ? 10.908 -10.987 -0.685 1.00 71.75 126 CYS A O 1
ATOM 1012 N N . LEU A 1 127 ? 12.852 -9.917 -1.096 1.00 70.44 127 LEU A N 1
ATOM 1013 C CA . LEU A 1 127 ? 12.705 -8.883 -0.068 1.00 70.44 127 LEU A CA 1
ATOM 1014 C C . LEU A 1 127 ? 11.383 -8.114 -0.215 1.00 70.44 127 LEU A C 1
ATOM 1016 O O . LEU A 1 127 ? 10.631 -7.990 0.751 1.00 70.44 127 LEU A O 1
ATOM 1020 N N . GLY A 1 128 ? 11.048 -7.674 -1.433 1.00 68.06 128 GLY A N 1
ATOM 1021 C CA . GLY A 1 128 ? 9.785 -6.977 -1.696 1.00 68.06 128 GLY A CA 1
ATOM 1022 C C . GLY A 1 128 ? 8.546 -7.839 -1.419 1.00 68.06 128 GLY A C 1
ATOM 1023 O O . GLY A 1 128 ? 7.594 -7.379 -0.788 1.00 68.06 128 GLY A O 1
ATOM 1024 N N . LYS A 1 129 ? 8.555 -9.115 -1.835 1.00 70.12 129 LYS A N 1
ATOM 1025 C CA . LYS A 1 129 ? 7.441 -10.046 -1.570 1.00 70.12 129 LYS A CA 1
ATOM 1026 C C . LYS A 1 129 ? 7.250 -10.311 -0.078 1.00 70.12 129 LYS A C 1
ATOM 1028 O O . LYS A 1 129 ? 6.110 -10.352 0.386 1.00 70.12 129 LYS A O 1
ATOM 1033 N N . ASP A 1 130 ? 8.340 -10.491 0.657 1.00 73.69 130 ASP A N 1
ATOM 1034 C CA . ASP A 1 130 ? 8.283 -10.731 2.096 1.00 73.69 130 ASP A CA 1
ATOM 1035 C C . ASP A 1 130 ? 7.817 -9.491 2.860 1.00 73.69 130 ASP A C 1
ATOM 1037 O O . ASP A 1 130 ? 7.003 -9.624 3.772 1.00 73.69 130 ASP A O 1
ATOM 1041 N N . ALA A 1 131 ? 8.236 -8.288 2.459 1.00 72.81 131 ALA A N 1
ATOM 1042 C CA . ALA A 1 131 ? 7.734 -7.048 3.048 1.00 72.81 131 ALA A CA 1
ATOM 1043 C C . ALA A 1 131 ? 6.219 -6.893 2.870 1.00 72.81 131 ALA A C 1
ATOM 1045 O O . ALA A 1 131 ? 5.523 -6.622 3.845 1.00 72.81 131 ALA A O 1
ATOM 1046 N N . ILE A 1 132 ? 5.691 -7.136 1.663 1.00 69.38 132 ILE A N 1
ATOM 1047 C CA . ILE A 1 132 ? 4.242 -7.077 1.404 1.00 69.38 132 ILE A CA 1
ATOM 1048 C C . ILE A 1 132 ? 3.488 -8.068 2.300 1.00 69.38 132 ILE A C 1
ATOM 1050 O O . ILE A 1 132 ? 2.479 -7.711 2.904 1.00 69.38 132 ILE A O 1
A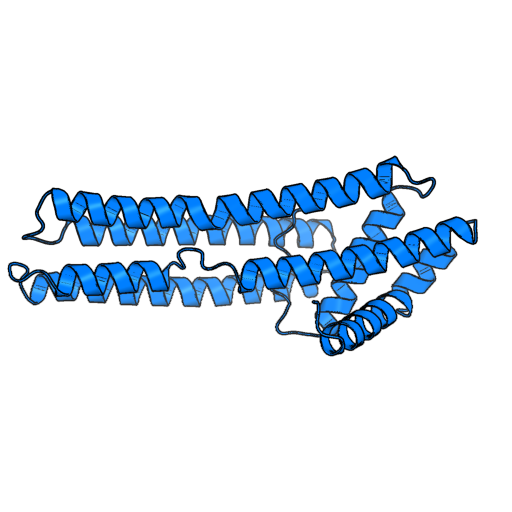TOM 1054 N N . ARG A 1 133 ? 3.985 -9.307 2.420 1.00 73.19 133 ARG A N 1
ATOM 1055 C CA . ARG A 1 133 ? 3.371 -10.324 3.290 1.00 73.19 133 ARG A CA 1
ATOM 1056 C C . ARG A 1 133 ? 3.380 -9.907 4.757 1.00 73.19 133 ARG A C 1
ATOM 1058 O O . ARG A 1 133 ? 2.368 -10.072 5.428 1.00 73.19 133 ARG A O 1
ATOM 1065 N N . LYS A 1 134 ? 4.499 -9.367 5.248 1.00 77.12 134 LYS A N 1
ATOM 1066 C CA . LYS A 1 134 ? 4.625 -8.907 6.638 1.00 77.12 134 LYS A CA 1
ATOM 1067 C C . LYS A 1 134 ? 3.714 -7.716 6.934 1.00 77.12 134 LYS A C 1
ATOM 1069 O O . LYS A 1 134 ? 3.099 -7.693 7.991 1.00 77.12 134 LYS A O 1
ATOM 1074 N N . VAL A 1 135 ? 3.585 -6.771 6.000 1.00 76.56 135 VAL A N 1
ATOM 1075 C CA . VAL A 1 135 ? 2.646 -5.641 6.116 1.00 76.56 135 VAL A CA 1
ATOM 1076 C C . VAL A 1 135 ? 1.207 -6.145 6.201 1.00 76.56 135 VAL A C 1
ATOM 1078 O O . VAL A 1 135 ? 0.509 -5.792 7.142 1.00 76.56 135 VAL A O 1
ATOM 1081 N N . ALA A 1 136 ? 0.791 -7.028 5.288 1.00 73.75 136 ALA A N 1
ATOM 1082 C CA . ALA A 1 136 ? -0.564 -7.579 5.302 1.00 73.75 136 ALA A CA 1
ATOM 1083 C C . ALA A 1 136 ? -0.869 -8.356 6.597 1.00 73.75 136 ALA A C 1
ATOM 1085 O O . ALA A 1 136 ? -1.946 -8.203 7.165 1.00 73.75 136 ALA A O 1
ATOM 1086 N N . ALA A 1 137 ? 0.091 -9.147 7.088 1.00 79.00 137 ALA A N 1
ATOM 1087 C CA . ALA A 1 137 ? -0.051 -9.874 8.348 1.00 79.00 137 ALA A CA 1
ATOM 1088 C C . ALA A 1 137 ? -0.129 -8.937 9.569 1.00 79.00 137 ALA A C 1
ATOM 1090 O O . ALA A 1 137 ? -0.904 -9.195 10.485 1.00 79.00 137 ALA A O 1
ATOM 1091 N N . SER A 1 138 ? 0.650 -7.848 9.582 1.00 81.44 138 SER A N 1
ATOM 1092 C CA . SER A 1 138 ? 0.603 -6.824 10.638 1.00 81.44 138 SER A CA 1
ATOM 1093 C C . SER A 1 138 ? -0.752 -6.1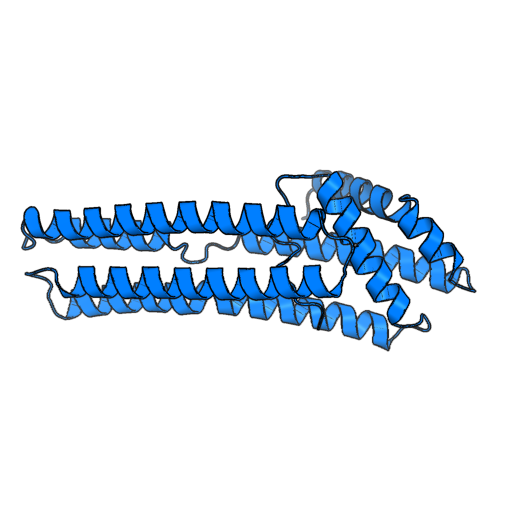06 10.650 1.00 81.44 138 SER A C 1
ATOM 1095 O O . SER A 1 138 ? -1.368 -5.981 11.707 1.00 81.44 138 SER A O 1
ATOM 1097 N N . ASP A 1 139 ? -1.284 -5.739 9.481 1.00 79.25 139 ASP A N 1
ATOM 1098 C CA . ASP A 1 139 ? -2.601 -5.099 9.366 1.00 79.25 139 ASP A CA 1
ATOM 1099 C C . ASP A 1 139 ? -3.725 -6.023 9.869 1.00 79.25 139 ASP A C 1
ATOM 1101 O O . ASP A 1 139 ? -4.589 -5.597 10.638 1.00 79.25 139 ASP A O 1
ATOM 1105 N N . GLU A 1 140 ? -3.693 -7.307 9.501 1.00 82.62 140 GLU A N 1
ATOM 1106 C CA . GLU A 1 140 ? -4.647 -8.311 9.989 1.00 82.62 140 GLU A CA 1
ATOM 1107 C C . GLU A 1 140 ? -4.541 -8.524 11.508 1.00 82.62 140 GLU A C 1
ATOM 1109 O O . GLU A 1 140 ? -5.565 -8.622 12.194 1.00 82.62 140 GLU A O 1
ATOM 1114 N N . ALA A 1 141 ? -3.321 -8.533 12.055 1.00 84.69 141 ALA A N 1
ATOM 1115 C CA . ALA A 1 141 ? -3.085 -8.643 13.491 1.00 84.69 141 ALA A CA 1
ATOM 1116 C C . ALA A 1 141 ? -3.642 -7.433 14.257 1.00 84.69 141 ALA A C 1
ATOM 1118 O O . ALA A 1 141 ? -4.325 -7.619 15.266 1.00 84.69 141 ALA A O 1
ATOM 1119 N N . ILE A 1 142 ? -3.427 -6.208 13.760 1.00 84.56 142 ILE A N 1
ATOM 1120 C CA . ILE A 1 142 ? -3.985 -4.983 14.355 1.00 84.56 142 ILE A CA 1
ATOM 1121 C C . ILE A 1 142 ? -5.516 -5.039 14.355 1.00 84.56 142 ILE A C 1
ATOM 1123 O O . ILE A 1 142 ? -6.144 -4.805 15.389 1.00 84.56 142 ILE A O 1
ATOM 1127 N N . ILE A 1 143 ? -6.127 -5.376 13.214 1.00 84.94 143 ILE A N 1
ATOM 1128 C CA . ILE A 1 143 ? -7.589 -5.450 13.076 1.00 84.94 143 ILE A CA 1
ATOM 1129 C C . ILE A 1 143 ? -8.172 -6.489 14.039 1.00 84.94 143 ILE A C 1
ATOM 1131 O O . ILE A 1 143 ? -9.136 -6.198 14.751 1.00 84.94 143 ILE A O 1
ATOM 1135 N N . THR A 1 144 ? -7.571 -7.679 14.092 1.00 87.50 144 THR A N 1
ATOM 1136 C CA . THR A 1 144 ? -7.996 -8.764 14.988 1.00 87.50 144 THR A CA 1
ATOM 1137 C C . THR A 1 144 ? -7.888 -8.334 16.444 1.00 87.50 144 THR A C 1
ATOM 1139 O O . THR A 1 144 ? -8.845 -8.470 17.204 1.00 87.50 144 THR A O 1
ATOM 1142 N N . ARG A 1 145 ? -6.763 -7.725 16.827 1.00 86.00 145 ARG A N 1
ATOM 1143 C CA . ARG A 1 145 ? -6.528 -7.287 18.201 1.00 86.00 145 ARG A CA 1
ATOM 1144 C C . ARG A 1 145 ? -7.515 -6.214 18.647 1.00 86.00 145 ARG A C 1
ATOM 1146 O O . ARG A 1 145 ? -8.058 -6.277 19.747 1.00 86.00 145 ARG A O 1
ATOM 1153 N N . VAL A 1 146 ? -7.776 -5.232 17.792 1.00 84.50 146 VAL A N 1
ATOM 1154 C CA . VAL A 1 146 ? -8.746 -4.171 18.084 1.00 84.50 146 VAL A CA 1
ATOM 1155 C C . VAL A 1 146 ? -10.150 -4.749 18.207 1.00 84.50 146 VAL A C 1
ATOM 1157 O O . VAL A 1 146 ? -10.896 -4.334 19.095 1.00 84.50 146 VAL A O 1
ATOM 1160 N N . ARG A 1 147 ? -10.508 -5.722 17.360 1.00 88.62 147 ARG A N 1
ATOM 1161 C CA . ARG A 1 147 ? -11.785 -6.435 17.457 1.00 88.62 147 ARG A CA 1
ATOM 1162 C C . ARG A 1 147 ? -11.935 -7.121 18.811 1.00 88.62 147 ARG A C 1
ATOM 1164 O O . ARG A 1 147 ? -12.955 -6.919 19.462 1.00 88.62 147 ARG A O 1
ATOM 1171 N N . GLU A 1 148 ? -10.922 -7.865 19.252 1.00 89.62 148 GLU A N 1
ATOM 1172 C CA . GLU A 1 148 ? -10.904 -8.518 20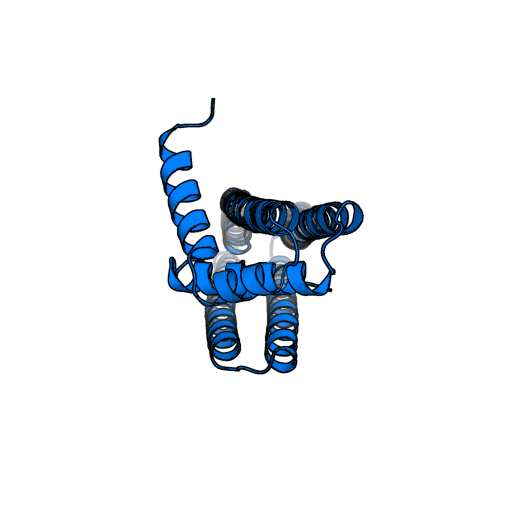.569 1.00 89.62 148 GLU A CA 1
ATOM 1173 C C . GLU A 1 148 ? -11.117 -7.505 21.698 1.00 89.62 148 GLU A C 1
ATOM 1175 O O . GLU A 1 148 ? -12.052 -7.644 22.485 1.00 89.62 148 GLU A O 1
ATOM 1180 N N . ILE A 1 149 ? -10.320 -6.430 21.721 1.00 87.31 149 ILE A N 1
ATOM 1181 C CA . ILE A 1 149 ? -10.417 -5.380 22.744 1.00 87.31 149 ILE A CA 1
ATOM 1182 C C . ILE A 1 149 ? -11.816 -4.769 22.758 1.00 87.31 149 ILE A C 1
ATOM 1184 O O . ILE A 1 149 ? -12.405 -4.607 23.824 1.00 87.31 149 ILE A O 1
ATOM 1188 N N . CYS A 1 150 ? -12.370 -4.452 21.585 1.00 84.81 150 CYS A N 1
ATOM 1189 C CA . CYS A 1 150 ? -13.717 -3.911 21.477 1.00 84.81 150 CYS A CA 1
ATOM 1190 C C . CYS A 1 150 ? -14.766 -4.885 22.015 1.00 84.81 150 CYS A C 1
ATOM 1192 O O . CYS A 1 150 ? -15.681 -4.475 22.721 1.00 84.81 150 CYS A O 1
ATOM 1194 N N . HIS A 1 151 ? -14.664 -6.173 21.689 1.00 86.88 151 HIS A N 1
ATOM 1195 C CA . HIS A 1 151 ? -15.651 -7.175 22.095 1.00 86.88 151 HIS A CA 1
ATOM 1196 C C . HIS A 1 151 ? -15.607 -7.487 23.594 1.00 86.88 151 HIS A C 1
ATOM 1198 O O . HIS A 1 151 ? -16.657 -7.829 24.155 1.00 86.88 151 HIS A O 1
ATOM 1204 N N . ASP A 1 152 ? -14.448 -7.289 24.222 1.00 88.62 152 ASP A N 1
ATOM 1205 C CA . ASP A 1 152 ? -14.207 -7.441 25.659 1.00 88.62 152 ASP A CA 1
ATOM 1206 C C . ASP A 1 152 ? -14.693 -6.247 26.500 1.00 88.62 152 ASP A C 1
ATOM 1208 O O . ASP A 1 152 ? -14.722 -6.330 27.734 1.00 88.62 152 ASP A O 1
ATOM 1212 N N . ILE A 1 153 ? -15.106 -5.140 25.869 1.00 87.69 153 ILE A N 1
ATOM 1213 C CA . ILE A 1 153 ? -15.630 -3.977 26.590 1.00 87.69 153 ILE A CA 1
ATOM 1214 C C . ILE A 1 153 ? -17.005 -4.286 27.190 1.00 87.69 153 ILE A C 1
ATOM 1216 O O . ILE A 1 153 ? -18.004 -4.512 26.493 1.00 87.69 153 ILE A O 1
ATOM 1220 N N . TYR A 1 154 ? -17.080 -4.210 28.518 1.00 86.12 154 TYR A N 1
ATOM 1221 C CA . TYR A 1 154 ? -18.330 -4.398 29.242 1.00 86.12 154 TYR A CA 1
ATOM 1222 C C . TYR A 1 154 ? -19.281 -3.205 29.054 1.00 86.12 154 TYR A C 1
ATOM 1224 O O . TYR A 1 154 ? -18.911 -2.044 29.234 1.00 86.12 154 TYR A O 1
ATOM 1232 N N . GLY A 1 155 ? -20.548 -3.495 28.744 1.00 83.69 155 GLY A N 1
ATOM 1233 C CA . GLY A 1 155 ? -21.593 -2.482 28.546 1.00 83.69 155 GLY A CA 1
ATOM 1234 C C . GLY A 1 155 ? -21.861 -2.107 27.085 1.00 83.69 155 GLY A C 1
ATOM 1235 O O . GLY A 1 155 ? -22.747 -1.287 26.830 1.00 83.69 155 GLY A O 1
ATOM 1236 N N . LEU A 1 156 ? -21.164 -2.722 26.123 1.00 87.31 156 LEU A N 1
ATOM 1237 C CA . LEU A 1 156 ? -21.560 -2.653 24.716 1.00 87.31 156 LEU A CA 1
ATOM 1238 C C . LEU A 1 156 ? -22.825 -3.475 24.464 1.00 87.31 156 LEU A C 1
ATOM 1240 O O . LEU A 1 156 ? -22.921 -4.642 24.842 1.00 87.31 156 LEU A O 1
ATOM 1244 N N . HIS A 1 157 ? -23.788 -2.856 23.784 1.00 90.00 157 HIS A N 1
ATOM 1245 C CA . HIS A 1 157 ? -24.942 -3.549 23.230 1.00 90.00 157 HIS A CA 1
ATOM 1246 C C . HIS A 1 157 ? -24.545 -4.290 21.943 1.00 90.00 157 HIS A C 1
ATOM 1248 O O . HIS A 1 157 ? -23.571 -3.912 21.292 1.00 90.00 157 HIS A O 1
ATOM 1254 N N . ILE A 1 158 ? -25.324 -5.301 21.542 1.00 90.31 158 ILE A N 1
ATOM 1255 C CA . ILE A 1 158 ? -25.102 -6.065 20.299 1.00 90.31 158 ILE A CA 1
ATOM 1256 C C . ILE A 1 158 ? -24.952 -5.136 19.088 1.00 90.31 158 ILE A C 1
ATOM 1258 O O . ILE A 1 158 ? -23.973 -5.239 18.361 1.00 90.31 158 ILE A O 1
ATOM 1262 N N . SER A 1 159 ? -25.833 -4.144 18.950 1.00 89.88 159 SER A N 1
ATOM 1263 C CA . SER A 1 159 ? -25.775 -3.168 17.850 1.00 89.88 159 SER A CA 1
ATOM 1264 C C . SER A 1 159 ? -24.489 -2.331 17.818 1.00 89.88 159 SER A C 1
ATOM 1266 O O . SER A 1 159 ? -24.091 -1.850 16.763 1.00 89.88 159 SER A O 1
ATOM 1268 N N . HIS A 1 160 ? -23.825 -2.134 18.962 1.00 90.19 160 HIS A N 1
ATOM 1269 C CA . HIS A 1 160 ? -22.530 -1.453 18.997 1.00 90.19 160 HIS A CA 1
ATOM 1270 C C . HIS A 1 160 ? -21.420 -2.369 18.478 1.00 90.19 160 HIS A C 1
ATOM 1272 O O . HIS A 1 160 ? -20.546 -1.910 17.751 1.00 90.19 160 HIS A O 1
ATOM 1278 N N . LYS A 1 161 ? -21.472 -3.661 18.830 1.00 89.69 161 LYS A N 1
ATOM 1279 C CA . LYS A 1 161 ? -20.526 -4.667 18.331 1.00 89.69 161 LYS A CA 1
ATOM 1280 C C . LYS A 1 161 ? -20.651 -4.832 16.817 1.00 89.69 161 LYS A C 1
ATOM 1282 O O . LYS A 1 161 ? -19.641 -4.790 16.131 1.00 89.69 161 LYS A O 1
ATOM 1287 N N . GLU A 1 162 ? -21.877 -4.876 16.297 1.00 92.12 162 GLU A N 1
ATOM 1288 C CA . GLU A 1 162 ? -22.145 -4.932 14.852 1.00 92.12 162 GLU A CA 1
ATOM 1289 C C . GLU A 1 162 ? -21.566 -3.722 14.099 1.00 92.12 162 GLU A C 1
ATOM 1291 O O . GLU A 1 162 ? -20.940 -3.889 13.055 1.00 92.12 162 GLU A O 1
ATOM 1296 N N . PHE A 1 163 ? -21.715 -2.504 14.637 1.00 90.19 163 PHE A N 1
ATOM 1297 C CA . PHE A 1 163 ? -21.117 -1.302 14.041 1.00 90.19 163 PHE A CA 1
ATOM 1298 C C . PHE A 1 163 ? -19.581 -1.360 14.027 1.00 90.19 163 PHE A C 1
ATOM 1300 O O . PHE A 1 163 ? -18.950 -0.997 13.032 1.00 90.19 163 PHE A O 1
ATOM 1307 N N . ILE A 1 164 ? -18.977 -1.819 15.128 1.00 89.31 164 ILE A N 1
ATOM 1308 C CA . ILE A 1 164 ? -17.524 -1.980 15.242 1.00 89.31 164 ILE A CA 1
ATOM 1309 C C . ILE A 1 164 ? -17.025 -3.005 14.216 1.00 89.31 164 ILE A C 1
ATOM 1311 O O . ILE A 1 164 ? -16.087 -2.716 13.472 1.00 89.31 164 ILE A O 1
ATOM 1315 N N . ASP A 1 165 ? -17.677 -4.165 14.132 1.00 90.81 165 ASP A N 1
ATOM 1316 C CA . ASP A 1 165 ? -17.319 -5.224 13.190 1.00 90.81 165 ASP A CA 1
ATOM 1317 C C . ASP A 1 165 ? -17.440 -4.744 11.746 1.00 90.81 165 ASP A C 1
ATOM 1319 O O . ASP A 1 165 ? -16.509 -4.932 10.964 1.00 90.81 165 ASP A O 1
ATOM 1323 N N . GLN A 1 166 ? -18.514 -4.021 11.413 1.00 89.94 166 GLN A N 1
ATOM 1324 C CA . GLN A 1 166 ? -18.678 -3.422 10.092 1.00 89.94 166 GLN A CA 1
ATOM 1325 C C . GLN A 1 166 ? -17.498 -2.506 9.736 1.00 89.94 166 GLN A C 1
ATOM 1327 O O . GLN A 1 166 ? -16.946 -2.615 8.641 1.00 89.94 166 GLN A O 1
ATOM 1332 N N . LYS A 1 167 ? -17.085 -1.616 10.646 1.00 87.19 167 LYS A N 1
ATOM 1333 C CA . LYS A 1 167 ? -15.975 -0.680 10.401 1.00 87.19 167 LYS A CA 1
ATOM 1334 C C . LYS A 1 167 ? -14.636 -1.394 10.232 1.00 87.19 167 LYS A C 1
ATOM 1336 O O . LYS A 1 167 ? -13.857 -1.038 9.350 1.00 87.19 167 LYS A O 1
ATOM 1341 N N . LEU A 1 168 ? -14.381 -2.419 11.040 1.00 86.75 168 LEU A N 1
ATOM 1342 C CA . LEU A 1 168 ? -13.168 -3.230 10.941 1.00 86.75 168 LEU A CA 1
ATOM 1343 C C . LEU A 1 168 ? -13.155 -4.100 9.674 1.00 86.75 168 LEU A C 1
ATOM 1345 O O . LEU A 1 168 ? -12.105 -4.277 9.057 1.00 86.75 168 LEU A O 1
ATOM 1349 N N . ASP A 1 169 ? -14.310 -4.596 9.235 1.00 85.69 169 ASP A N 1
ATOM 1350 C CA . ASP A 1 169 ? -14.423 -5.349 7.987 1.00 85.69 169 ASP A CA 1
ATOM 1351 C C . ASP A 1 169 ? -14.304 -4.453 6.745 1.00 85.69 169 ASP A C 1
ATOM 1353 O O . ASP A 1 169 ? -13.791 -4.900 5.718 1.00 85.69 169 ASP A O 1
ATOM 1357 N N . GLU A 1 170 ? -14.788 -3.207 6.805 1.00 81.56 170 GLU A N 1
ATOM 1358 C CA . GLU A 1 170 ? -14.565 -2.187 5.768 1.00 81.56 170 GLU A CA 1
ATOM 1359 C C . GLU A 1 170 ? -13.065 -1.896 5.620 1.00 81.56 170 GLU A C 1
ATOM 1361 O O . GLU A 1 170 ? -12.549 -1.886 4.501 1.00 81.56 170 GLU A O 1
ATOM 1366 N N . LEU A 1 171 ? -12.353 -1.752 6.742 1.00 78.25 171 LEU A N 1
ATOM 1367 C CA . LEU A 1 171 ? -10.902 -1.567 6.787 1.00 78.25 171 LEU A CA 1
ATOM 1368 C C . LEU A 1 171 ? -10.143 -2.766 6.190 1.00 78.25 171 LEU A C 1
ATOM 1370 O O . LEU A 1 171 ? -9.282 -2.586 5.329 1.00 78.25 171 LEU A O 1
ATOM 1374 N N . SER A 1 172 ? -10.515 -3.993 6.574 1.00 74.19 172 SER A N 1
ATOM 1375 C CA . SER A 1 172 ? -9.915 -5.229 6.047 1.00 74.19 172 SER A CA 1
ATOM 1376 C C . SER A 1 172 ? -10.121 -5.387 4.531 1.00 74.19 172 SER A C 1
ATOM 1378 O O . SER A 1 172 ? -9.227 -5.834 3.810 1.00 74.19 172 SER A O 1
ATOM 1380 N N . ARG A 1 173 ? -11.288 -4.977 4.012 1.00 70.00 173 ARG A N 1
ATOM 1381 C CA . ARG A 1 173 ? -11.629 -5.092 2.585 1.00 70.00 173 ARG A CA 1
ATOM 1382 C C . ARG A 1 173 ? -11.092 -3.942 1.726 1.00 70.00 173 ARG A C 1
ATOM 1384 O O . ARG A 1 173 ? -10.786 -4.171 0.554 1.00 70.00 173 ARG A O 1
ATOM 1391 N N . GLY A 1 174 ? -10.992 -2.725 2.259 1.00 62.94 174 GLY A N 1
ATOM 1392 C CA . GLY A 1 174 ? -10.754 -1.499 1.483 1.00 62.94 174 GLY A CA 1
ATOM 1393 C C . GLY A 1 174 ? -9.339 -1.358 0.917 1.00 62.94 174 GLY A C 1
ATOM 1394 O O . GLY A 1 174 ? -9.174 -1.153 -0.287 1.00 62.94 174 GLY A O 1
ATOM 1395 N N . HIS A 1 175 ? -8.317 -1.535 1.758 1.00 59.34 175 HIS A N 1
ATOM 1396 C CA . HIS A 1 175 ? -6.941 -1.171 1.398 1.00 59.34 175 HIS A CA 1
ATOM 1397 C C . HIS A 1 175 ? -6.317 -2.136 0.369 1.00 59.34 175 HIS A C 1
ATOM 1399 O O . HIS A 1 175 ? -5.793 -1.729 -0.669 1.00 59.34 175 HIS A O 1
ATOM 1405 N N . MET A 1 176 ? -6.440 -3.448 0.599 1.00 57.12 176 MET A N 1
ATOM 1406 C CA . MET A 1 176 ? -5.817 -4.465 -0.260 1.00 57.12 176 MET A CA 1
ATOM 1407 C C . MET A 1 176 ? -6.556 -4.687 -1.585 1.00 57.12 176 MET A C 1
ATOM 1409 O O . MET A 1 176 ? -5.925 -5.015 -2.592 1.00 57.12 176 MET A O 1
ATOM 1413 N N . SER A 1 177 ? -7.881 -4.510 -1.622 1.00 57.50 177 SER A N 1
ATOM 1414 C CA . SER A 1 177 ? -8.664 -4.715 -2.851 1.00 57.50 177 SER A CA 1
ATOM 1415 C C . SER A 1 177 ? -8.367 -3.653 -3.908 1.00 57.50 177 SER A C 1
ATOM 1417 O O . SER A 1 177 ? -8.270 -3.973 -5.093 1.00 57.50 177 SER A O 1
ATOM 1419 N N . PHE A 1 178 ? -8.142 -2.410 -3.487 1.00 63.78 178 PHE A N 1
ATOM 1420 C CA . PHE A 1 178 ? -7.841 -1.309 -4.390 1.00 63.78 178 PHE A CA 1
ATOM 1421 C C . PHE A 1 178 ? -6.414 -1.321 -4.912 1.00 63.78 178 PHE A C 1
ATOM 1423 O O . PHE A 1 178 ? -6.232 -1.233 -6.123 1.00 63.78 178 PHE A O 1
ATOM 1430 N N . ILE A 1 179 ? -5.414 -1.497 -4.040 1.00 61.69 179 ILE A N 1
ATOM 1431 C CA . ILE A 1 179 ? -4.017 -1.599 -4.490 1.00 61.69 179 ILE A CA 1
ATOM 1432 C C . ILE A 1 179 ? -3.887 -2.757 -5.483 1.00 61.69 179 ILE A C 1
ATOM 1434 O O . ILE A 1 179 ? -3.230 -2.625 -6.517 1.00 61.69 179 ILE A O 1
ATOM 1438 N N . ARG A 1 180 ? -4.581 -3.874 -5.225 1.00 64.94 180 ARG A N 1
ATOM 1439 C CA . ARG A 1 180 ? -4.650 -4.998 -6.158 1.00 64.94 180 ARG A CA 1
ATOM 1440 C C . ARG A 1 180 ? -5.322 -4.617 -7.478 1.00 64.94 180 ARG A C 1
ATOM 1442 O O . ARG A 1 180 ? -4.764 -4.929 -8.522 1.00 64.94 180 ARG A O 1
ATOM 1449 N N . ALA A 1 181 ? -6.476 -3.952 -7.453 1.00 68.31 181 ALA A N 1
ATOM 1450 C CA . ALA A 1 181 ? -7.182 -3.539 -8.667 1.00 68.31 181 ALA A CA 1
ATOM 1451 C C . ALA A 1 181 ? -6.345 -2.583 -9.536 1.00 68.31 181 ALA A C 1
ATOM 1453 O O . ALA A 1 181 ? -6.224 -2.790 -10.740 1.00 68.31 181 ALA A O 1
ATOM 1454 N N . GLU A 1 182 ? -5.713 -1.581 -8.931 1.00 70.75 182 GLU A N 1
ATOM 1455 C CA . GLU A 1 182 ? -4.842 -0.640 -9.641 1.00 70.75 182 GLU A CA 1
ATOM 1456 C C . GLU A 1 182 ? -3.547 -1.296 -10.145 1.00 70.75 182 GLU A C 1
ATOM 1458 O O . GLU A 1 182 ? -3.090 -1.003 -11.252 1.00 70.75 182 GLU A O 1
ATOM 1463 N N . SER A 1 183 ? -2.992 -2.247 -9.386 1.00 67.06 183 SER A N 1
ATOM 1464 C CA . SER A 1 183 ? -1.862 -3.065 -9.843 1.00 67.06 183 SER A CA 1
ATOM 1465 C C . SER A 1 183 ? -2.233 -3.925 -11.052 1.00 67.06 183 SER A C 1
ATOM 1467 O O . SER A 1 183 ? -1.413 -4.107 -11.951 1.00 67.06 183 SER A O 1
ATOM 1469 N N . GLU A 1 184 ? -3.454 -4.464 -11.103 1.00 72.69 184 GLU A N 1
ATOM 1470 C CA . GLU A 1 184 ? -3.931 -5.216 -12.268 1.00 72.69 184 GLU A CA 1
ATOM 1471 C C . GLU A 1 184 ? -4.110 -4.315 -13.494 1.00 72.69 184 GLU A C 1
ATOM 1473 O O . GLU A 1 184 ? -3.647 -4.691 -14.572 1.00 72.69 184 GLU A O 1
ATOM 1478 N N . LYS A 1 185 ? -4.649 -3.099 -13.330 1.00 80.19 185 LYS A N 1
ATOM 1479 C CA . LYS A 1 185 ? -4.709 -2.101 -14.415 1.00 80.19 185 LYS A CA 1
ATOM 1480 C C . LYS A 1 185 ? -3.317 -1.745 -14.943 1.00 80.19 185 LYS A C 1
ATOM 1482 O O . LYS A 1 185 ? -3.119 -1.650 -16.151 1.00 80.19 185 LYS A O 1
ATOM 1487 N N . TYR A 1 186 ? -2.324 -1.620 -14.060 1.00 79.75 186 TYR A N 1
ATOM 1488 C CA . TYR A 1 186 ? -0.944 -1.377 -14.482 1.00 79.75 186 TYR A CA 1
ATOM 1489 C C . TYR A 1 186 ? -0.369 -2.563 -15.269 1.00 79.75 186 TYR A C 1
ATOM 1491 O O . TYR A 1 186 ? 0.263 -2.380 -16.308 1.00 79.75 186 TYR A O 1
ATOM 1499 N N . LYS A 1 187 ? -0.615 -3.801 -14.824 1.00 75.38 187 LYS A N 1
ATOM 1500 C CA . LYS A 1 187 ? -0.200 -5.005 -15.566 1.00 75.38 187 LYS A CA 1
ATOM 1501 C C . LYS A 1 187 ? -0.882 -5.124 -16.925 1.00 75.38 187 LYS A C 1
ATOM 1503 O O . LYS A 1 187 ? -0.284 -5.684 -17.841 1.00 75.38 187 LYS A O 1
ATOM 1508 N N . GLU A 1 188 ? -2.132 -4.693 -17.034 1.00 81.88 188 GLU A N 1
ATOM 1509 C CA . GLU A 1 188 ? -2.871 -4.623 -18.295 1.00 81.88 188 GLU A CA 1
ATOM 1510 C C . GLU A 1 188 ? -2.235 -3.588 -19.226 1.00 81.88 188 GLU A C 1
ATOM 1512 O O . GLU A 1 188 ? -1.777 -3.966 -20.298 1.00 81.88 188 GLU A O 1
ATOM 1517 N N . PHE A 1 189 ? -2.004 -2.360 -18.747 1.00 85.69 189 PHE A N 1
ATOM 1518 C CA . PHE A 1 189 ? -1.255 -1.328 -19.475 1.00 85.69 189 PHE A CA 1
ATOM 1519 C C . PHE A 1 189 ? 0.091 -1.839 -20.022 1.00 85.69 189 PHE A C 1
ATOM 1521 O O . PHE A 1 189 ? 0.398 -1.650 -21.199 1.00 85.69 189 PHE A O 1
ATOM 1528 N N . ILE A 1 190 ? 0.893 -2.525 -19.197 1.00 82.56 190 ILE A N 1
ATOM 1529 C CA . ILE A 1 190 ? 2.172 -3.107 -19.635 1.00 82.56 190 ILE A CA 1
ATOM 1530 C C . ILE A 1 190 ? 1.961 -4.206 -20.687 1.00 82.56 190 ILE A C 1
ATOM 1532 O O . ILE A 1 190 ? 2.706 -4.267 -21.665 1.00 82.56 190 ILE A O 1
ATOM 1536 N N . ARG A 1 191 ? 0.974 -5.092 -20.491 1.00 82.94 191 ARG A N 1
ATOM 1537 C CA . ARG A 1 191 ? 0.677 -6.179 -21.436 1.00 82.94 191 ARG A CA 1
ATOM 1538 C C . ARG A 1 191 ? 0.257 -5.643 -22.796 1.00 82.94 191 ARG A C 1
ATOM 1540 O O . ARG A 1 191 ? 0.802 -6.123 -23.784 1.00 82.94 191 ARG A O 1
ATOM 1547 N N . ASP A 1 192 ? -0.626 -4.654 -22.830 1.00 86.19 192 ASP A N 1
ATOM 1548 C CA . ASP A 1 192 ? -1.128 -4.058 -24.068 1.00 86.19 192 ASP A CA 1
ATOM 1549 C C . ASP A 1 192 ? 0.011 -3.383 -24.837 1.00 86.19 192 ASP A C 1
ATOM 1551 O O . ASP A 1 192 ? 0.215 -3.642 -26.022 1.00 86.19 192 ASP A O 1
ATOM 1555 N N . ARG A 1 193 ? 0.863 -2.623 -24.131 1.00 83.25 193 ARG A N 1
ATOM 1556 C CA . ARG A 1 193 ? 2.056 -1.998 -24.723 1.00 83.25 193 ARG A CA 1
ATOM 1557 C C . ARG A 1 193 ? 3.045 -3.008 -25.303 1.00 83.25 193 ARG A C 1
ATOM 1559 O O . ARG A 1 193 ? 3.667 -2.719 -26.315 1.00 83.25 193 ARG A O 1
ATOM 1566 N N . ILE A 1 194 ? 3.204 -4.176 -24.681 1.00 86.12 194 ILE A N 1
ATOM 1567 C CA . ILE A 1 194 ? 4.084 -5.236 -25.195 1.00 86.12 194 ILE A CA 1
ATOM 1568 C C . ILE A 1 194 ? 3.440 -5.964 -26.379 1.00 86.12 194 ILE A C 1
ATOM 1570 O O . ILE A 1 194 ? 4.144 -6.303 -27.327 1.00 86.12 194 ILE A O 1
ATOM 1574 N N . ALA A 1 195 ? 2.138 -6.251 -26.310 1.00 83.81 195 ALA A N 1
ATOM 1575 C CA . ALA A 1 195 ? 1.429 -7.048 -27.309 1.00 83.81 195 ALA A CA 1
ATOM 1576 C C . ALA A 1 195 ? 1.423 -6.380 -28.692 1.00 83.81 195 ALA A C 1
ATOM 1578 O O . ALA A 1 195 ? 1.605 -7.064 -29.698 1.00 83.81 195 ALA A O 1
ATOM 1579 N N . ASP A 1 196 ? 1.293 -5.054 -28.722 1.00 78.62 196 ASP A N 1
ATOM 1580 C CA . ASP A 1 196 ? 1.258 -4.270 -29.960 1.00 78.62 196 ASP A CA 1
ATOM 1581 C C . ASP A 1 196 ? 2.656 -3.890 -30.485 1.00 78.62 196 ASP A C 1
ATOM 1583 O O . ASP A 1 196 ? 2.790 -3.300 -31.561 1.00 78.62 196 ASP A O 1
ATOM 1587 N N . SER A 1 197 ? 3.715 -4.241 -29.747 1.00 84.81 197 SER A N 1
ATOM 1588 C CA . SER A 1 197 ? 5.079 -3.806 -30.034 1.00 84.81 197 SER A CA 1
ATOM 1589 C C . SER A 1 197 ? 5.896 -4.818 -30.831 1.00 84.81 197 SER A C 1
ATOM 1591 O O . SER A 1 197 ? 5.835 -6.032 -30.631 1.00 84.81 197 SER A O 1
ATOM 1593 N N . ARG A 1 198 ? 6.785 -4.298 -31.684 1.00 85.88 198 ARG A N 1
ATOM 1594 C CA . ARG A 1 198 ? 7.862 -5.079 -32.322 1.00 85.88 198 ARG A CA 1
ATOM 1595 C C . ARG A 1 198 ? 9.145 -5.123 -31.486 1.00 85.88 198 ARG A C 1
ATOM 1597 O O . ARG A 1 198 ? 10.143 -5.688 -31.932 1.00 85.88 198 ARG A O 1
ATOM 1604 N N . ILE A 1 199 ? 9.154 -4.504 -30.308 1.00 87.81 199 ILE A N 1
ATOM 1605 C CA . ILE A 1 199 ? 10.302 -4.475 -29.404 1.00 87.81 199 ILE A CA 1
ATOM 1606 C C . ILE A 1 199 ? 10.298 -5.741 -28.534 1.00 87.81 199 ILE A C 1
ATOM 1608 O O . ILE A 1 199 ? 9.280 -6.077 -27.925 1.00 87.81 199 ILE A O 1
ATOM 1612 N N . PRO A 1 200 ? 11.437 -6.446 -28.400 1.00 86.94 200 PRO A N 1
ATOM 1613 C CA . PRO A 1 200 ? 11.539 -7.578 -27.490 1.00 86.94 200 PRO A CA 1
ATOM 1614 C C . PRO A 1 200 ? 11.119 -7.228 -26.056 1.00 86.94 200 PRO A C 1
ATOM 1616 O O . PRO A 1 200 ? 11.678 -6.328 -25.430 1.00 86.94 200 PRO A O 1
ATOM 1619 N N . LYS A 1 201 ? 10.203 -8.029 -25.497 1.00 84.12 201 LYS A N 1
ATOM 1620 C CA . LYS A 1 201 ? 9.620 -7.880 -24.150 1.00 84.12 201 LYS A CA 1
ATOM 1621 C C . LYS A 1 201 ? 10.632 -7.550 -23.043 1.00 84.12 201 LYS A C 1
ATOM 1623 O O . LYS A 1 201 ? 10.349 -6.761 -22.147 1.00 84.12 201 LYS A O 1
ATOM 1628 N N . ARG A 1 202 ? 11.829 -8.141 -23.111 1.00 78.38 202 ARG A N 1
ATOM 1629 C CA . ARG A 1 202 ? 12.919 -7.908 -22.148 1.00 78.38 202 ARG A CA 1
ATOM 1630 C C . ARG A 1 202 ? 13.317 -6.431 -22.023 1.00 78.38 202 ARG A C 1
ATOM 1632 O O . ARG A 1 202 ? 13.652 -6.002 -20.927 1.00 78.38 202 ARG A O 1
ATOM 1639 N N . TYR A 1 203 ? 13.241 -5.657 -23.107 1.00 82.12 203 TYR A N 1
ATOM 1640 C CA . TYR A 1 203 ? 13.626 -4.245 -23.107 1.00 82.12 203 TYR A CA 1
ATOM 1641 C C . TYR A 1 203 ? 12.568 -3.354 -22.453 1.00 82.12 203 TYR A C 1
ATOM 1643 O O . TYR A 1 203 ? 12.930 -2.396 -21.780 1.00 82.12 203 TYR A O 1
ATOM 1651 N N . PHE A 1 204 ? 11.283 -3.713 -22.536 1.00 82.31 204 PHE A N 1
ATOM 1652 C CA . PHE A 1 204 ? 10.239 -3.054 -21.745 1.00 82.31 204 PHE A CA 1
ATOM 1653 C C . PHE A 1 204 ? 10.458 -3.255 -20.245 1.00 82.31 204 PHE A C 1
ATOM 1655 O O . PHE A 1 204 ? 10.347 -2.312 -19.468 1.00 82.31 204 PHE A O 1
ATOM 1662 N N . TYR A 1 205 ? 10.822 -4.469 -19.824 1.00 77.00 205 TYR A N 1
ATOM 1663 C CA . TYR A 1 205 ? 11.138 -4.729 -18.419 1.00 77.00 205 TYR A CA 1
ATOM 1664 C C . TYR A 1 205 ? 12.375 -3.967 -17.940 1.00 77.00 205 TYR A C 1
ATOM 1666 O O . TYR A 1 205 ? 12.351 -3.407 -16.846 1.00 77.00 205 TYR A O 1
ATOM 1674 N N . GLU A 1 206 ? 13.419 -3.885 -18.767 1.00 73.06 206 GLU A N 1
ATOM 1675 C CA . GLU A 1 206 ? 14.604 -3.072 -18.477 1.00 73.06 206 GLU A CA 1
ATOM 1676 C C . GLU A 1 206 ? 14.240 -1.580 -18.350 1.00 73.06 206 GLU A C 1
ATOM 1678 O O . GLU A 1 206 ? 14.635 -0.934 -17.383 1.00 73.06 206 GLU A O 1
ATOM 1683 N N . ALA A 1 207 ? 13.388 -1.050 -19.236 1.00 77.81 207 ALA A N 1
ATOM 1684 C CA . ALA A 1 207 ? 12.886 0.322 -19.146 1.00 77.81 207 ALA A CA 1
ATOM 1685 C C . ALA A 1 207 ? 12.077 0.587 -17.868 1.00 77.81 207 ALA A C 1
ATOM 1687 O O . ALA A 1 207 ? 12.234 1.645 -17.257 1.00 77.81 207 ALA A O 1
ATOM 1688 N N . ILE A 1 208 ? 11.230 -0.354 -17.432 1.00 78.62 208 ILE A N 1
ATOM 1689 C CA . ILE A 1 208 ? 10.466 -0.225 -16.178 1.00 78.62 208 ILE A CA 1
ATOM 1690 C C . ILE A 1 208 ? 11.407 -0.138 -14.970 1.00 78.62 208 ILE A C 1
ATOM 1692 O O . ILE A 1 208 ? 11.141 0.662 -14.067 1.00 78.62 208 ILE A O 1
ATOM 1696 N N . LEU A 1 209 ? 12.474 -0.947 -14.957 1.00 69.56 209 LEU A N 1
ATOM 1697 C CA . LEU A 1 209 ? 13.482 -0.963 -13.893 1.00 69.56 209 LEU A CA 1
ATOM 1698 C C . LEU A 1 209 ? 14.269 0.348 -13.856 1.00 69.56 209 LEU A C 1
ATOM 1700 O O . LEU A 1 209 ? 14.268 1.012 -12.824 1.00 69.56 209 LEU A O 1
ATOM 1704 N N . VAL A 1 210 ? 14.831 0.773 -14.992 1.00 70.69 210 VAL A N 1
ATOM 1705 C CA . VAL A 1 210 ? 15.593 2.031 -15.098 1.00 70.69 210 VAL A CA 1
ATOM 1706 C C . VAL A 1 210 ? 14.732 3.236 -14.708 1.00 70.69 210 VAL A C 1
ATOM 1708 O O . VAL A 1 210 ? 15.173 4.106 -13.963 1.00 70.69 210 VAL A O 1
ATOM 1711 N N . SER A 1 211 ? 13.465 3.258 -15.137 1.00 68.88 211 SER A N 1
ATOM 1712 C CA . SER A 1 211 ? 12.511 4.306 -14.747 1.00 68.88 211 SER A CA 1
ATOM 1713 C C . SER A 1 211 ? 12.236 4.319 -13.238 1.00 68.88 211 SER A C 1
ATOM 1715 O O . SER A 1 211 ? 11.938 5.365 -12.674 1.00 68.88 211 SER A O 1
ATOM 1717 N N . GLY A 1 212 ? 12.279 3.153 -12.583 1.00 63.09 212 GLY A N 1
ATOM 1718 C CA . GLY A 1 212 ? 12.135 3.033 -11.133 1.00 63.09 212 GLY A CA 1
ATOM 1719 C C . GLY A 1 212 ? 13.355 3.549 -10.372 1.00 63.09 212 GLY A C 1
ATOM 1720 O O . GLY A 1 212 ? 13.184 4.263 -9.393 1.00 63.09 212 GLY A O 1
ATOM 1721 N N . GLU A 1 213 ? 14.563 3.229 -10.837 1.00 60.19 213 GLU A N 1
ATOM 1722 C CA . GLU A 1 213 ? 15.825 3.647 -10.207 1.00 60.19 213 GLU A CA 1
ATOM 1723 C C . GLU A 1 213 ? 15.994 5.176 -10.237 1.00 60.19 213 GLU A C 1
ATOM 1725 O O . GLU A 1 213 ? 16.240 5.790 -9.203 1.00 60.19 213 GLU A O 1
ATOM 1730 N N . VAL A 1 214 ? 15.737 5.811 -11.385 1.00 57.09 214 VAL A N 1
ATOM 1731 C CA . VAL A 1 214 ? 15.864 7.274 -11.539 1.00 57.09 214 VAL A CA 1
ATOM 1732 C C . VAL A 1 214 ? 14.789 8.041 -10.752 1.00 57.09 214 VAL A C 1
ATOM 1734 O O . VAL A 1 214 ? 15.053 9.124 -10.235 1.00 57.09 214 VAL A O 1
ATOM 1737 N N . ALA A 1 215 ? 13.581 7.484 -10.608 1.00 54.31 215 ALA A N 1
ATOM 1738 C CA . ALA A 1 215 ? 12.522 8.101 -9.802 1.00 54.31 215 ALA A CA 1
ATOM 1739 C C . ALA A 1 215 ? 12.837 8.087 -8.293 1.00 54.31 215 ALA A C 1
ATOM 1741 O O . ALA A 1 215 ? 12.460 9.018 -7.587 1.00 54.31 215 ALA A O 1
ATOM 1742 N N . VAL A 1 216 ? 13.545 7.059 -7.807 1.00 50.38 216 VAL A N 1
ATOM 1743 C CA . VAL A 1 216 ? 14.001 6.952 -6.407 1.00 50.38 216 VAL A CA 1
ATOM 1744 C C . VAL A 1 216 ? 15.111 7.961 -6.095 1.00 50.38 216 VAL A C 1
ATOM 1746 O O . VAL A 1 216 ? 15.152 8.502 -4.993 1.00 50.38 216 VAL A O 1
ATOM 1749 N N . GLU A 1 217 ? 15.991 8.240 -7.057 1.00 43.50 217 GLU A N 1
ATOM 1750 C CA . GLU A 1 217 ? 17.063 9.235 -6.913 1.00 43.50 217 GLU A CA 1
ATOM 1751 C C . GLU A 1 217 ? 16.548 10.682 -6.972 1.00 43.50 217 GLU A C 1
ATOM 1753 O O . GLU A 1 217 ? 17.108 11.561 -6.318 1.00 43.50 217 GLU A O 1
ATOM 1758 N N . ALA A 1 218 ? 15.479 10.933 -7.736 1.00 41.44 218 ALA A N 1
ATOM 1759 C CA . ALA A 1 218 ? 14.897 12.264 -7.907 1.00 41.44 218 ALA A CA 1
ATOM 1760 C C . ALA A 1 218 ? 13.984 12.701 -6.744 1.00 41.44 218 ALA A C 1
ATOM 1762 O O . ALA A 1 218 ? 13.837 13.901 -6.518 1.00 41.44 218 ALA A O 1
ATOM 1763 N N . ASP A 1 219 ? 13.382 11.758 -6.008 1.00 44.44 219 ASP A N 1
ATOM 1764 C CA . ASP A 1 219 ? 12.511 12.044 -4.860 1.00 44.44 219 ASP A CA 1
ATOM 1765 C C . ASP A 1 219 ? 12.553 10.905 -3.809 1.00 44.44 219 ASP A C 1
ATOM 1767 O O . ASP A 1 219 ? 11.817 9.913 -3.909 1.00 44.44 219 ASP A O 1
ATOM 1771 N N . PRO A 1 220 ? 13.398 11.032 -2.767 1.00 38.47 220 PRO A N 1
ATOM 1772 C CA . PRO A 1 220 ? 13.578 10.007 -1.738 1.00 38.47 220 PRO A CA 1
ATOM 1773 C C . PRO A 1 220 ? 12.359 9.783 -0.828 1.00 38.47 220 PRO A C 1
ATOM 1775 O O . PRO A 1 220 ? 12.300 8.770 -0.128 1.00 38.47 220 PRO A O 1
ATOM 1778 N N . GLU A 1 221 ? 11.376 10.690 -0.807 1.00 39.28 221 GLU A N 1
ATOM 1779 C CA . GLU A 1 221 ? 10.134 10.494 -0.043 1.00 39.28 221 GLU A CA 1
ATOM 1780 C C . GLU A 1 221 ? 9.138 9.577 -0.784 1.00 39.28 221 GLU A C 1
ATOM 1782 O O . GLU A 1 221 ? 8.172 9.083 -0.200 1.00 39.28 221 GLU A O 1
ATOM 1787 N N . ASN A 1 222 ? 9.400 9.268 -2.060 1.00 44.38 222 ASN A N 1
ATOM 1788 C CA . ASN A 1 222 ? 8.503 8.535 -2.960 1.00 44.38 222 ASN A CA 1
ATOM 1789 C C . ASN A 1 222 ? 8.764 7.011 -3.047 1.00 44.38 222 ASN A C 1
ATOM 1791 O O . ASN A 1 222 ? 8.156 6.299 -3.854 1.00 44.38 222 ASN A O 1
ATOM 1795 N N . ILE A 1 223 ? 9.645 6.485 -2.190 1.00 37.50 223 ILE A N 1
ATOM 1796 C CA . ILE A 1 223 ? 10.201 5.120 -2.270 1.00 37.50 223 ILE A CA 1
ATOM 1797 C C . ILE A 1 223 ? 9.175 4.019 -1.899 1.00 37.50 223 ILE A C 1
ATOM 1799 O O . ILE A 1 223 ? 9.306 2.877 -2.343 1.00 37.50 223 ILE A O 1
ATOM 1803 N N . SER A 1 224 ? 8.107 4.321 -1.148 1.00 37.59 224 SER A N 1
ATOM 1804 C CA . SER A 1 224 ? 7.223 3.280 -0.576 1.00 37.59 224 SER A CA 1
ATOM 1805 C C . SER A 1 224 ? 6.226 2.628 -1.549 1.00 37.59 224 SER A C 1
ATOM 1807 O O . SER A 1 224 ? 5.694 1.561 -1.241 1.00 37.59 224 SER A O 1
ATOM 1809 N N . LEU A 1 225 ? 5.986 3.224 -2.725 1.00 41.09 225 LEU A N 1
ATOM 1810 C CA . LEU A 1 225 ? 4.932 2.789 -3.661 1.00 41.09 225 LEU A CA 1
ATOM 1811 C C . LEU A 1 225 ? 5.462 2.044 -4.896 1.00 41.09 225 LEU A C 1
ATOM 1813 O O . LEU A 1 225 ? 4.734 1.258 -5.501 1.00 41.09 225 LEU A O 1
ATOM 1817 N N . ILE A 1 226 ? 6.741 2.222 -5.250 1.00 38.84 226 ILE A N 1
ATOM 1818 C CA . ILE A 1 226 ? 7.362 1.565 -6.417 1.00 38.84 226 ILE A CA 1
ATOM 1819 C C . ILE A 1 226 ? 7.509 0.047 -6.192 1.00 38.84 226 ILE A C 1
ATOM 1821 O O . ILE A 1 226 ? 7.488 -0.731 -7.146 1.00 38.84 226 ILE A O 1
ATOM 1825 N N . THR A 1 227 ? 7.587 -0.398 -4.937 1.00 38.94 227 THR A N 1
ATOM 1826 C CA . THR A 1 227 ? 7.748 -1.812 -4.560 1.00 38.94 227 THR A CA 1
ATOM 1827 C C . THR A 1 227 ? 6.441 -2.598 -4.457 1.00 38.94 227 THR A C 1
ATOM 1829 O O . THR A 1 227 ? 6.483 -3.820 -4.323 1.00 38.94 227 THR A O 1
ATOM 1832 N N . GLN A 1 228 ? 5.283 -1.939 -4.564 1.00 39.41 228 GLN A N 1
ATOM 1833 C CA . GLN A 1 228 ? 3.975 -2.581 -4.382 1.00 39.41 228 GLN A CA 1
ATOM 1834 C C . GLN A 1 228 ? 3.371 -3.151 -5.672 1.00 39.41 228 GLN A C 1
ATOM 1836 O O . GLN A 1 228 ? 2.387 -3.883 -5.610 1.00 39.41 228 GLN A O 1
ATOM 1841 N N . CYS A 1 229 ? 3.970 -2.884 -6.836 1.00 36.81 229 CYS A N 1
ATOM 1842 C CA . CYS A 1 229 ? 3.572 -3.508 -8.097 1.00 36.81 229 CYS A CA 1
ATOM 1843 C C . CYS A 1 229 ? 4.426 -4.760 -8.366 1.00 36.81 229 CYS A C 1
ATOM 1845 O O . CYS A 1 229 ? 5.577 -4.638 -8.796 1.00 36.81 229 CYS A O 1
ATOM 1847 N N . PRO A 1 230 ? 3.903 -5.986 -8.166 1.00 35.44 230 PRO A N 1
ATOM 1848 C CA . PRO A 1 230 ? 4.632 -7.190 -8.528 1.00 35.44 230 PRO A CA 1
ATOM 1849 C C . PRO A 1 230 ? 4.695 -7.307 -10.055 1.00 35.44 230 PRO A C 1
ATOM 1851 O O . PRO A 1 230 ? 3.729 -7.733 -10.696 1.00 35.44 230 PRO A O 1
ATOM 1854 N N . ILE A 1 231 ? 5.855 -6.992 -10.637 1.00 36.03 231 ILE A N 1
ATOM 1855 C CA . ILE A 1 231 ? 6.195 -7.444 -11.990 1.00 36.03 231 ILE A CA 1
ATOM 1856 C C . ILE A 1 231 ? 6.279 -8.974 -11.900 1.00 36.03 231 ILE A C 1
ATOM 1858 O O . ILE A 1 231 ? 7.168 -9.553 -11.258 1.00 36.03 231 ILE A O 1
ATOM 1862 N N . SER A 1 232 ? 5.228 -9.620 -12.402 1.00 34.25 232 SER A N 1
ATOM 1863 C CA . SER A 1 232 ? 5.066 -11.074 -12.390 1.00 34.25 232 SER A CA 1
ATOM 1864 C C . SER A 1 232 ? 5.746 -11.661 -13.609 1.00 34.25 232 SER A C 1
ATOM 1866 O O . SER A 1 232 ? 5.399 -11.217 -14.727 1.00 34.25 232 SER A O 1
#

Sequence (232 aa):
MSDPEDSGVLVSASSFIINSPNFQKLLEKLDTKEQRQEMVQFAHDNYVYKVRFQETVRNKTDPDIMSTLTTLVQYVNGIPKIKPEERAKMALGYAEAQQELEHRKQMVKDTLTAMSATNDSTERRCLGKDAIRKVAASDEAIITRVREICHDIYGLHISHKEFIDQKLDELSRGHMSFIRAESEKYKEFIRDRIADSRIPKRYFYEAILVSGEVAVEADPENISLITQCPIS

pLDDT: mean 74.15, std 15.96, range [29.89, 92.12]

Organism: Diutina rugosa (NCBI:txid5481)